Protein AF-A0A7C7JNH2-F1 (afdb_monomer_lite)

Radius of gyration: 26.99 Å; chains: 1; bounding box: 73×76×69 Å

pLDDT: mean 87.3, std 10.5, range [45.5, 98.31]

Structure (mmCIF, N/CA/C/O backbone):
data_AF-A0A7C7JNH2-F1
#
_entry.id   AF-A0A7C7JNH2-F1
#
loop_
_atom_site.group_PDB
_atom_site.id
_atom_site.type_symbol
_atom_site.label_atom_id
_atom_site.label_alt_id
_atom_site.label_comp_id
_atom_site.label_asym_id
_atom_site.label_entity_id
_atom_site.label_seq_id
_atom_site.pdbx_PDB_ins_code
_atom_site.Cartn_x
_atom_site.Cartn_y
_atom_site.Cartn_z
_atom_site.occupancy
_atom_site.B_iso_or_equiv
_atom_site.auth_seq_id
_atom_site.auth_comp_id
_atom_site.auth_asym_id
_atom_site.auth_atom_id
_atom_site.pdbx_PDB_model_num
ATOM 1 N N . MET A 1 1 ? 44.225 -52.618 -41.106 1.00 55.94 1 MET A N 1
ATOM 2 C CA . MET A 1 1 ? 44.312 -51.962 -39.777 1.00 55.94 1 MET A CA 1
ATOM 3 C C . MET A 1 1 ? 44.768 -50.503 -39.828 1.00 55.94 1 MET A C 1
ATOM 5 O O . MET A 1 1 ? 44.026 -49.671 -39.331 1.00 55.94 1 MET A O 1
ATOM 9 N N . LYS A 1 2 ? 45.899 -50.144 -40.463 1.00 58.19 2 LYS A N 1
ATOM 10 C CA . LYS A 1 2 ? 46.418 -48.751 -40.469 1.00 58.19 2 LYS A CA 1
ATOM 11 C C . LYS A 1 2 ? 45.423 -47.676 -40.964 1.00 58.19 2 LYS A C 1
ATOM 13 O O . LYS A 1 2 ? 45.376 -46.594 -40.396 1.00 58.19 2 LYS A O 1
ATOM 18 N N . LYS A 1 3 ? 44.580 -47.992 -41.960 1.00 61.75 3 LYS A N 1
ATOM 19 C CA . LYS A 1 3 ? 43.547 -47.070 -42.484 1.00 61.75 3 LYS A CA 1
ATOM 20 C C . LYS A 1 3 ? 42.362 -46.844 -41.528 1.00 61.75 3 LYS A C 1
ATOM 22 O O . LYS A 1 3 ? 41.819 -45.751 -41.500 1.00 61.75 3 LYS A O 1
ATOM 27 N N . GLY A 1 4 ? 41.993 -47.846 -40.725 1.00 72.62 4 GLY A N 1
ATOM 28 C CA . GLY A 1 4 ? 40.925 -47.713 -39.723 1.00 72.62 4 GLY A CA 1
ATOM 29 C C . GLY A 1 4 ? 41.371 -46.886 -38.518 1.00 72.62 4 GLY A C 1
ATOM 30 O O . GLY A 1 4 ? 40.627 -46.036 -38.049 1.00 72.62 4 GLY A O 1
ATOM 31 N N . ILE A 1 5 ? 42.624 -47.063 -38.085 1.00 79.06 5 ILE A N 1
ATOM 32 C CA . ILE A 1 5 ? 43.231 -46.262 -37.010 1.00 79.06 5 ILE A CA 1
ATOM 33 C C . ILE A 1 5 ? 43.292 -44.781 -37.413 1.00 79.06 5 ILE A C 1
ATOM 35 O O . ILE A 1 5 ? 42.919 -43.924 -36.622 1.00 79.06 5 ILE A O 1
ATOM 39 N N . ALA A 1 6 ? 43.684 -44.480 -38.657 1.00 81.19 6 ALA A N 1
ATOM 40 C CA . ALA A 1 6 ? 43.688 -43.109 -39.167 1.00 81.19 6 ALA A CA 1
ATOM 41 C C . ALA A 1 6 ? 42.286 -42.469 -39.144 1.00 81.19 6 ALA A C 1
ATOM 43 O O . ALA A 1 6 ? 42.150 -41.338 -38.693 1.00 81.19 6 ALA A O 1
ATOM 44 N N . LEU A 1 7 ? 41.244 -43.208 -39.543 1.00 80.00 7 LEU A N 1
ATOM 45 C CA . LEU A 1 7 ? 39.858 -42.728 -39.508 1.00 80.00 7 LEU A CA 1
ATOM 46 C C . LEU A 1 7 ? 39.378 -42.431 -38.077 1.00 80.00 7 LEU A C 1
ATOM 48 O O . LEU A 1 7 ? 38.786 -41.381 -37.843 1.00 80.00 7 LEU A O 1
ATOM 52 N N . PHE A 1 8 ? 39.665 -43.312 -37.111 1.00 83.44 8 PHE A N 1
ATOM 53 C CA . PHE A 1 8 ? 39.322 -43.078 -35.701 1.00 83.44 8 PHE A CA 1
ATOM 54 C C . PHE A 1 8 ? 40.049 -41.864 -35.118 1.00 83.44 8 PHE A C 1
ATOM 56 O O . PHE A 1 8 ? 39.444 -41.100 -34.370 1.00 83.44 8 PHE A O 1
ATOM 63 N N . ILE A 1 9 ? 41.314 -41.648 -35.494 1.00 82.56 9 ILE A N 1
ATOM 64 C CA . ILE A 1 9 ? 42.066 -40.450 -35.100 1.00 82.56 9 ILE A CA 1
ATOM 65 C C . ILE A 1 9 ? 41.403 -39.194 -35.681 1.00 82.56 9 ILE A C 1
ATOM 67 O O . ILE A 1 9 ? 41.191 -38.229 -34.952 1.00 82.56 9 ILE A O 1
ATOM 71 N N . THR A 1 10 ? 41.012 -39.203 -36.958 1.00 87.56 10 THR A N 1
ATOM 72 C CA . THR A 1 10 ? 40.323 -38.064 -37.584 1.00 87.56 10 THR A CA 1
ATOM 73 C C . THR A 1 10 ? 38.967 -37.780 -36.935 1.00 87.56 10 THR A C 1
ATOM 75 O O . THR A 1 10 ? 38.668 -36.624 -36.652 1.00 87.56 10 THR A O 1
ATOM 78 N N . ILE A 1 11 ? 38.169 -38.812 -36.640 1.00 84.69 11 ILE A N 1
ATOM 79 C CA . ILE A 1 11 ? 36.887 -38.661 -35.932 1.00 84.69 11 ILE A CA 1
ATOM 80 C C . ILE A 1 11 ? 37.116 -38.114 -34.519 1.00 84.69 11 ILE A C 1
ATOM 82 O O . ILE A 1 11 ? 36.420 -37.194 -34.108 1.00 84.69 11 ILE A O 1
ATOM 86 N N . GLY A 1 12 ? 38.121 -38.614 -33.794 1.00 85.75 12 GLY A N 1
ATOM 87 C CA . GLY A 1 12 ? 38.476 -38.108 -32.467 1.00 85.75 12 GLY A CA 1
ATOM 88 C C . GLY A 1 12 ? 38.869 -36.628 -32.483 1.00 85.75 12 GLY A C 1
ATOM 89 O O . GLY A 1 12 ? 38.406 -35.861 -31.642 1.00 85.75 12 GLY A O 1
ATOM 90 N N . ILE A 1 13 ? 39.659 -36.207 -33.476 1.00 89.06 13 ILE A N 1
ATOM 91 C CA . ILE A 1 13 ? 40.042 -34.800 -33.663 1.00 89.06 13 ILE 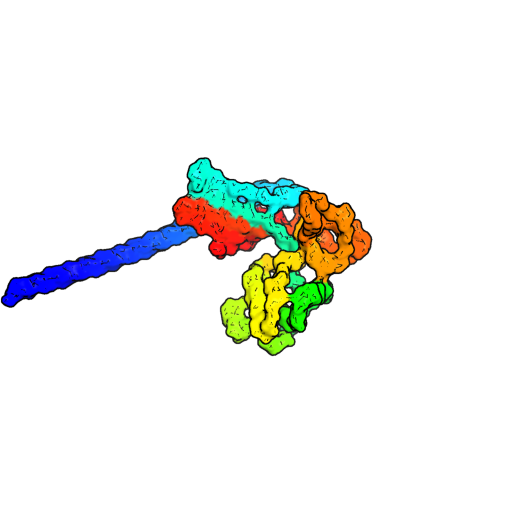A CA 1
ATOM 92 C C . ILE A 1 13 ? 38.820 -33.942 -34.017 1.00 89.06 13 ILE A C 1
ATOM 94 O O . ILE A 1 13 ? 38.645 -32.874 -33.437 1.00 89.06 13 ILE A O 1
ATOM 98 N N . LEU A 1 14 ? 37.945 -34.404 -34.914 1.00 83.94 14 LEU A N 1
ATOM 99 C CA . LEU A 1 14 ? 36.715 -33.685 -35.269 1.00 83.94 14 LEU A CA 1
ATOM 100 C C . LEU A 1 14 ? 35.769 -33.533 -34.072 1.00 83.94 14 LEU A C 1
ATOM 102 O O . LEU A 1 14 ? 35.204 -32.457 -33.874 1.00 83.94 14 LEU A O 1
ATOM 106 N N . SER A 1 15 ? 35.636 -34.567 -33.240 1.00 80.69 15 SER A N 1
ATOM 107 C CA . SER A 1 15 ? 34.857 -34.509 -32.000 1.00 80.69 15 SER A CA 1
ATOM 108 C C . SER A 1 15 ? 35.454 -33.519 -31.000 1.00 80.69 15 SER A C 1
ATOM 110 O O . SER A 1 15 ? 34.715 -32.745 -30.397 1.00 80.69 15 SER A O 1
ATOM 112 N N . LEU A 1 16 ? 36.784 -33.485 -30.859 1.00 82.50 16 LEU A N 1
ATOM 113 C CA . LEU A 1 16 ? 37.475 -32.518 -30.002 1.00 82.50 16 LEU A CA 1
ATOM 114 C C . LEU A 1 16 ? 37.240 -31.077 -30.483 1.00 82.50 16 LEU A C 1
ATOM 116 O O . LEU A 1 16 ? 36.886 -30.213 -29.685 1.00 82.50 16 LEU A O 1
ATOM 120 N N . ILE A 1 17 ? 37.385 -30.829 -31.789 1.00 85.88 17 ILE A N 1
ATOM 121 C CA . ILE A 1 17 ? 37.127 -29.516 -32.397 1.00 85.88 17 ILE A CA 1
ATOM 122 C C . ILE A 1 17 ? 35.668 -29.108 -32.171 1.00 85.88 17 ILE A C 1
ATOM 124 O O . ILE A 1 17 ? 35.406 -27.983 -31.756 1.00 85.88 17 ILE A O 1
ATOM 128 N N . SER A 1 18 ? 34.722 -30.026 -32.375 1.00 80.75 18 SER A N 1
ATOM 129 C CA . SER A 1 18 ? 33.292 -29.763 -32.170 1.00 80.75 18 SER A CA 1
ATOM 130 C C . SER A 1 18 ? 32.978 -29.403 -30.715 1.00 80.75 18 SER A C 1
ATOM 132 O O . SER A 1 18 ? 32.220 -28.470 -30.461 1.00 80.75 18 SER A O 1
ATOM 134 N N . LEU A 1 19 ? 33.606 -30.089 -29.755 1.00 81.06 19 LEU A N 1
ATOM 135 C CA . LEU A 1 19 ? 33.439 -29.821 -28.325 1.00 81.06 19 LEU A CA 1
ATOM 136 C C . LEU A 1 19 ? 34.004 -28.450 -27.929 1.00 81.06 19 LEU A C 1
ATOM 138 O O . LEU A 1 19 ? 33.382 -27.726 -27.151 1.00 81.06 19 LEU A O 1
ATOM 142 N N . ILE A 1 20 ? 35.144 -28.060 -28.505 1.00 83.50 20 ILE A N 1
ATOM 143 C CA . ILE A 1 20 ? 35.717 -26.721 -28.320 1.00 83.50 20 ILE A CA 1
ATOM 144 C C . ILE A 1 20 ? 34.763 -25.661 -28.878 1.00 83.50 20 ILE A C 1
ATOM 146 O O . ILE A 1 20 ? 34.439 -24.711 -28.171 1.00 83.50 20 ILE A O 1
ATOM 150 N N . VAL A 1 21 ? 34.254 -25.850 -30.098 1.00 84.06 21 VAL A N 1
ATOM 151 C CA . VAL A 1 21 ? 33.322 -24.914 -30.744 1.00 84.06 21 VAL A CA 1
ATOM 152 C C . VAL A 1 21 ? 32.020 -24.773 -29.947 1.00 84.06 21 VAL A C 1
ATOM 154 O O . VAL A 1 21 ? 31.573 -23.651 -29.715 1.00 84.06 21 VAL A O 1
ATOM 157 N N . MET A 1 22 ? 31.437 -25.874 -29.458 1.00 79.94 22 MET A N 1
ATOM 158 C CA . MET A 1 22 ? 30.247 -25.828 -28.593 1.00 79.94 22 MET A CA 1
ATOM 159 C C . MET A 1 22 ? 30.505 -25.048 -27.300 1.00 79.94 22 MET A C 1
ATOM 161 O O . MET A 1 22 ? 29.695 -24.199 -26.922 1.00 79.94 22 MET A O 1
ATOM 165 N N . ASN A 1 23 ? 31.640 -25.286 -26.638 1.00 76.94 23 ASN A N 1
ATOM 166 C CA . ASN A 1 23 ? 32.005 -24.542 -25.433 1.00 76.94 23 ASN A CA 1
ATOM 167 C C . ASN A 1 23 ? 32.233 -23.052 -25.727 1.00 76.94 23 ASN A C 1
ATOM 169 O O . ASN A 1 23 ? 31.792 -22.206 -24.949 1.00 76.94 23 ASN A O 1
ATOM 173 N N . SER A 1 24 ? 32.854 -22.714 -26.859 1.00 78.25 24 SER A N 1
ATOM 174 C CA . SER A 1 24 ? 33.019 -21.327 -27.300 1.00 78.25 24 SER A CA 1
ATOM 175 C C . SER A 1 24 ? 31.674 -20.640 -27.539 1.00 78.25 24 SER A C 1
ATOM 177 O O . SER A 1 24 ? 31.471 -19.536 -27.038 1.00 78.25 24 SER A O 1
ATOM 179 N N . PHE A 1 25 ? 30.725 -21.293 -28.218 1.00 76.56 25 PHE A N 1
ATOM 180 C CA . PHE A 1 25 ? 29.378 -20.744 -28.401 1.00 76.56 25 PHE A CA 1
ATOM 181 C C . PHE A 1 25 ? 28.639 -20.559 -27.076 1.00 76.56 25 PHE A C 1
ATOM 183 O O . PHE A 1 25 ? 28.009 -19.524 -26.880 1.00 76.56 25 PHE A O 1
ATOM 190 N N . SER A 1 26 ? 28.762 -21.498 -26.132 1.00 77.25 26 SER A N 1
ATOM 191 C CA . SER A 1 26 ? 28.158 -21.333 -24.807 1.00 77.25 26 SER A CA 1
ATOM 192 C C . SER A 1 26 ? 28.745 -20.146 -24.037 1.00 77.25 26 SER A C 1
ATOM 194 O O . SER A 1 26 ? 28.002 -19.471 -23.325 1.00 77.25 26 SER A O 1
ATOM 196 N N . LEU A 1 27 ? 30.051 -19.887 -24.148 1.00 71.56 27 LEU A N 1
ATOM 197 C CA . LEU A 1 27 ? 30.684 -18.723 -23.521 1.00 71.56 27 LEU A CA 1
ATOM 198 C C . LEU A 1 27 ? 30.223 -17.415 -24.167 1.00 71.56 27 LEU A C 1
ATOM 200 O O . LEU A 1 27 ? 29.919 -16.463 -23.453 1.00 71.56 27 LEU A O 1
ATOM 204 N N . ILE A 1 28 ? 30.123 -17.390 -25.496 1.00 74.31 28 ILE A N 1
ATOM 205 C CA . ILE A 1 28 ? 29.613 -16.244 -26.254 1.00 74.31 28 ILE A CA 1
ATOM 206 C C . ILE A 1 28 ? 28.160 -15.946 -25.863 1.00 74.31 28 ILE A C 1
ATOM 208 O O . ILE A 1 28 ? 27.833 -14.807 -25.554 1.00 74.31 28 ILE A O 1
ATOM 212 N N . ASP A 1 29 ? 27.308 -16.967 -25.784 1.00 74.62 29 ASP A N 1
ATOM 213 C CA . ASP A 1 29 ? 25.905 -16.833 -25.386 1.00 74.62 29 ASP A CA 1
ATOM 214 C C . ASP A 1 29 ? 25.744 -16.350 -23.930 1.00 74.62 29 ASP A C 1
ATOM 216 O O . ASP A 1 29 ? 24.908 -15.499 -23.626 1.00 74.62 29 ASP A O 1
ATOM 220 N N . ARG A 1 30 ? 26.594 -16.821 -23.007 1.00 75.25 30 ARG A N 1
ATOM 221 C CA . ARG A 1 30 ? 26.658 -16.260 -21.643 1.00 75.25 30 ARG A CA 1
ATOM 222 C C . ARG A 1 30 ? 27.115 -14.800 -21.650 1.00 75.25 30 ARG A C 1
ATOM 224 O O . ARG A 1 30 ? 26.564 -13.999 -20.900 1.00 75.25 30 ARG A O 1
ATOM 231 N N . GLY A 1 31 ? 28.089 -14.458 -22.494 1.00 60.28 31 GLY A N 1
ATOM 232 C CA . GLY A 1 31 ? 28.560 -13.089 -22.693 1.00 60.28 31 GLY A CA 1
ATOM 233 C C . GLY A 1 31 ? 27.449 -12.168 -23.197 1.00 60.28 31 GLY A C 1
ATOM 234 O O . GLY A 1 31 ? 27.213 -11.125 -22.595 1.00 60.28 31 GLY A O 1
ATOM 235 N N . PHE A 1 32 ? 26.701 -12.588 -24.220 1.00 69.62 32 PHE A N 1
ATOM 236 C CA . PHE A 1 32 ? 25.554 -11.840 -24.738 1.00 69.62 32 PHE A CA 1
ATOM 237 C C . PHE A 1 32 ? 24.449 -11.667 -23.698 1.00 69.62 32 PHE A C 1
ATOM 239 O O . PHE A 1 32 ? 23.953 -10.558 -23.540 1.00 69.62 32 PHE A O 1
ATOM 246 N N . ARG A 1 33 ? 24.118 -12.712 -22.928 1.00 72.56 33 ARG A N 1
ATOM 247 C CA . ARG A 1 33 ? 23.149 -12.608 -21.821 1.00 72.56 33 ARG A CA 1
ATOM 248 C C . ARG A 1 33 ? 23.602 -11.659 -20.712 1.00 72.56 33 ARG A C 1
ATOM 250 O O . ARG A 1 33 ? 22.779 -11.002 -20.082 1.00 72.56 33 ARG A O 1
ATOM 257 N N . HIS A 1 34 ? 24.904 -11.585 -20.444 1.00 67.88 34 HIS A N 1
ATOM 258 C CA . HIS A 1 34 ? 25.435 -10.637 -19.470 1.00 67.88 34 HIS A CA 1
ATOM 259 C C . HIS A 1 34 ? 25.373 -9.200 -19.996 1.00 67.88 34 HIS A C 1
ATOM 261 O O . HIS A 1 34 ? 24.925 -8.311 -19.277 1.00 67.88 34 HIS A O 1
ATOM 267 N N . ILE A 1 35 ? 25.758 -8.986 -21.258 1.00 67.81 35 ILE A N 1
ATOM 268 C CA . ILE A 1 35 ? 25.683 -7.678 -21.917 1.00 67.81 35 ILE A CA 1
ATOM 269 C C . ILE A 1 35 ? 24.232 -7.198 -21.983 1.00 67.81 35 ILE A C 1
ATOM 271 O O . ILE A 1 35 ? 23.969 -6.070 -21.583 1.00 67.81 35 ILE A O 1
ATOM 275 N N . SER A 1 36 ? 23.285 -8.055 -22.377 1.00 67.69 36 SER A N 1
ATOM 276 C CA . SER A 1 36 ? 21.867 -7.688 -22.425 1.00 67.69 36 SER A CA 1
ATOM 277 C C . SER A 1 36 ? 21.314 -7.346 -21.041 1.00 67.69 36 SER A C 1
ATOM 279 O O . SER A 1 36 ? 20.579 -6.374 -20.899 1.00 67.69 36 SER A O 1
ATOM 281 N N . LYS A 1 37 ? 21.718 -8.072 -19.987 1.00 73.75 37 LYS A N 1
ATOM 282 C CA . LYS A 1 37 ? 21.347 -7.739 -18.602 1.00 73.75 37 LYS A CA 1
ATOM 283 C C . LYS A 1 37 ? 21.902 -6.378 -18.168 1.00 73.75 37 LYS A C 1
ATOM 285 O O . LYS A 1 37 ? 21.195 -5.622 -17.507 1.00 73.75 37 LYS A O 1
ATOM 290 N N . VAL A 1 38 ? 23.153 -6.068 -18.511 1.00 72.75 38 VAL A N 1
ATOM 291 C CA . VAL A 1 38 ? 23.778 -4.771 -18.199 1.00 72.75 38 VAL A CA 1
ATOM 292 C C . VAL A 1 38 ? 23.104 -3.639 -18.974 1.00 72.75 38 VAL A C 1
ATOM 294 O O . VAL A 1 38 ? 22.810 -2.597 -18.393 1.00 72.75 38 VAL A O 1
ATOM 297 N N . GLU A 1 39 ? 22.816 -3.848 -20.257 1.00 73.69 39 GLU A N 1
ATOM 298 C CA . GLU A 1 39 ? 22.105 -2.885 -21.097 1.00 73.69 39 GLU A CA 1
ATOM 299 C C . GLU A 1 39 ? 20.704 -2.601 -20.550 1.00 73.69 39 GLU A C 1
ATOM 301 O O . GLU A 1 39 ? 20.350 -1.439 -20.369 1.00 73.69 39 GLU A O 1
ATOM 306 N N . ARG A 1 40 ? 19.965 -3.647 -20.171 1.00 75.12 40 ARG A N 1
ATOM 307 C CA . ARG A 1 40 ? 18.656 -3.545 -19.520 1.00 75.12 40 ARG A CA 1
ATOM 308 C C . ARG A 1 40 ? 18.712 -2.696 -18.252 1.00 75.12 40 ARG A C 1
ATOM 310 O O . ARG A 1 40 ? 17.969 -1.731 -18.141 1.00 75.12 40 ARG A O 1
ATOM 317 N N . ILE A 1 41 ? 19.649 -2.985 -17.341 1.00 78.25 41 ILE A N 1
ATOM 318 C CA . ILE A 1 41 ? 19.840 -2.204 -16.104 1.00 78.25 41 ILE A CA 1
ATOM 319 C C . ILE A 1 41 ? 20.154 -0.735 -16.417 1.00 78.25 41 ILE A C 1
ATOM 321 O O . ILE A 1 41 ? 19.635 0.163 -15.753 1.00 78.25 41 ILE A O 1
ATOM 325 N N . ASN A 1 42 ? 21.003 -0.472 -17.412 1.00 80.19 42 ASN A N 1
ATOM 326 C CA . ASN A 1 42 ? 21.336 0.893 -17.806 1.00 80.19 42 ASN A CA 1
ATOM 327 C C . ASN A 1 42 ? 20.122 1.628 -18.387 1.00 80.19 42 ASN A C 1
ATOM 329 O O . ASN A 1 42 ? 19.884 2.771 -18.006 1.00 80.19 42 ASN A O 1
ATOM 333 N N . GLN A 1 43 ? 19.335 0.979 -19.248 1.00 80.19 43 GLN A N 1
ATOM 334 C CA . GLN A 1 43 ? 18.110 1.556 -19.808 1.00 80.19 43 GLN A CA 1
ATOM 335 C C . GLN A 1 43 ? 17.087 1.863 -18.709 1.00 80.19 43 GLN A C 1
ATOM 337 O O . GLN A 1 43 ? 16.591 2.985 -18.650 1.00 80.19 43 GLN A O 1
ATOM 342 N N . THR A 1 44 ? 16.841 0.933 -17.781 1.00 84.12 44 THR A N 1
ATOM 343 C CA . THR A 1 44 ? 15.928 1.163 -16.650 1.00 84.12 44 THR A CA 1
ATOM 344 C C . THR A 1 44 ? 16.380 2.347 -15.796 1.00 84.12 44 THR A C 1
ATOM 346 O O . THR A 1 44 ? 15.563 3.176 -15.411 1.00 84.12 44 THR A O 1
ATOM 349 N N . ARG A 1 45 ? 17.689 2.493 -15.539 1.00 85.81 45 ARG A N 1
ATOM 350 C CA . ARG A 1 45 ? 18.229 3.648 -14.798 1.00 85.81 45 ARG A CA 1
ATOM 351 C C . ARG A 1 45 ? 17.992 4.978 -15.506 1.00 85.81 45 ARG A C 1
ATOM 353 O O . ARG A 1 45 ? 17.696 5.961 -14.832 1.00 85.81 45 ARG A O 1
ATOM 360 N N . VAL A 1 46 ? 18.136 5.015 -16.831 1.00 87.25 46 VAL A N 1
ATOM 361 C CA . VAL A 1 46 ? 17.841 6.218 -17.623 1.00 87.25 46 VAL A CA 1
ATOM 362 C C . VAL A 1 46 ? 16.357 6.560 -17.510 1.00 87.25 46 VAL A C 1
ATOM 364 O O . VAL A 1 46 ? 16.035 7.680 -17.127 1.00 87.25 46 VAL A O 1
ATOM 367 N N . VAL A 1 47 ? 15.468 5.580 -17.713 1.00 86.50 47 VAL A N 1
ATOM 368 C CA . VAL A 1 47 ? 14.012 5.774 -17.589 1.00 86.50 47 VAL A CA 1
ATOM 369 C C . VAL A 1 47 ? 13.633 6.281 -16.196 1.00 86.50 47 VAL A C 1
ATOM 371 O O . VAL A 1 47 ? 12.900 7.258 -16.087 1.00 86.50 47 VAL A O 1
ATOM 374 N N . ILE A 1 48 ? 14.171 5.683 -15.128 1.00 88.00 48 ILE A N 1
ATOM 375 C CA . ILE A 1 48 ? 13.952 6.141 -13.746 1.00 88.00 48 ILE A CA 1
ATOM 376 C C . ILE A 1 48 ? 14.378 7.604 -13.578 1.00 88.00 48 ILE A C 1
ATOM 378 O O . ILE A 1 48 ? 13.630 8.402 -13.013 1.00 88.00 48 ILE A O 1
ATOM 382 N N . SER A 1 49 ? 15.569 7.966 -14.065 1.00 89.06 49 SER A N 1
ATOM 383 C CA . SER A 1 49 ? 16.076 9.333 -13.930 1.00 89.06 49 SER A CA 1
ATOM 384 C C . SER A 1 49 ? 15.219 10.341 -14.698 1.00 89.06 49 SER A C 1
ATOM 386 O O . SER A 1 49 ? 15.005 11.450 -14.206 1.00 89.06 49 SER A O 1
ATOM 388 N N . ASP A 1 50 ? 14.735 9.977 -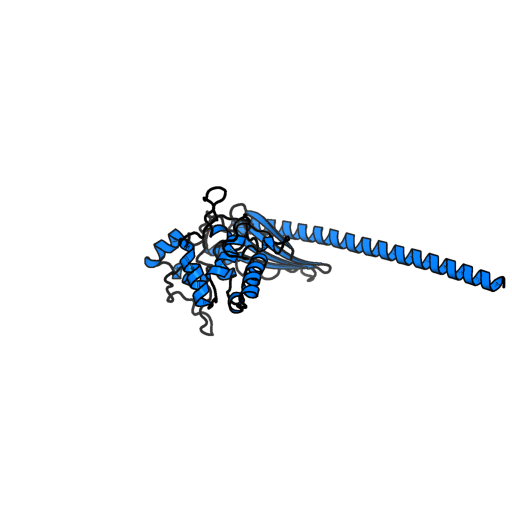15.883 1.00 88.31 50 ASP A N 1
ATOM 389 C CA . ASP A 1 50 ? 13.875 10.833 -16.699 1.00 88.31 50 ASP A CA 1
ATOM 390 C C . ASP A 1 50 ? 12.490 10.992 -16.069 1.00 88.31 50 ASP A C 1
ATOM 392 O O . ASP A 1 50 ? 11.993 12.114 -15.965 1.00 88.31 50 ASP A O 1
ATOM 396 N N . VAL A 1 51 ? 11.912 9.906 -15.548 1.00 88.31 51 VAL A N 1
ATOM 397 C CA . VAL A 1 51 ? 10.663 9.939 -14.778 1.00 88.31 51 VAL A CA 1
ATOM 398 C C . VAL A 1 51 ? 10.800 10.847 -13.557 1.00 88.31 51 VAL A C 1
ATOM 400 O O . VAL A 1 51 ? 9.964 11.727 -13.363 1.00 88.31 51 VAL A O 1
ATOM 403 N N . GLU A 1 52 ? 11.871 10.723 -12.767 1.00 89.75 52 GLU A N 1
ATOM 404 C CA . GLU A 1 52 ? 12.105 11.608 -11.618 1.00 89.75 52 GLU A CA 1
ATOM 405 C C . GLU A 1 52 ? 12.186 13.082 -12.042 1.00 89.75 52 GLU A C 1
ATOM 407 O O . GLU A 1 52 ? 11.611 13.962 -11.394 1.00 89.75 52 GLU A O 1
ATOM 412 N N . ASN A 1 53 ? 12.875 13.366 -13.151 1.00 87.31 53 ASN A N 1
ATOM 413 C CA . ASN A 1 53 ? 12.988 14.717 -13.690 1.00 87.31 53 ASN A CA 1
ATOM 414 C C . ASN A 1 53 ? 11.625 15.274 -14.129 1.00 87.31 53 ASN A C 1
ATOM 416 O O . ASN A 1 53 ? 11.325 16.429 -13.813 1.00 87.31 53 ASN A O 1
ATOM 420 N N . ILE A 1 54 ? 10.806 14.472 -14.815 1.00 86.19 54 ILE A N 1
ATOM 421 C CA . ILE A 1 54 ? 9.453 14.836 -15.254 1.00 86.19 54 ILE A CA 1
ATOM 422 C C . ILE A 1 54 ? 8.561 15.112 -14.042 1.00 86.19 54 ILE A C 1
ATOM 424 O O . ILE A 1 54 ? 7.992 16.202 -13.942 1.00 86.19 54 ILE A O 1
ATOM 428 N N . LEU A 1 55 ? 8.515 14.190 -13.074 1.00 87.75 55 LEU A N 1
ATOM 429 C CA . LEU A 1 55 ? 7.752 14.353 -11.834 1.00 87.75 55 LEU A CA 1
ATOM 430 C C . LEU A 1 55 ? 8.180 15.624 -11.093 1.00 87.75 55 LEU A C 1
ATOM 432 O O . LEU A 1 55 ? 7.345 16.423 -10.672 1.00 87.75 55 LEU A O 1
ATOM 436 N N . ARG A 1 56 ? 9.485 15.896 -11.004 1.00 88.31 56 ARG A N 1
ATOM 437 C CA . ARG A 1 56 ? 10.006 17.124 -10.385 1.00 88.31 56 ARG A CA 1
ATOM 438 C C . ARG A 1 56 ? 9.599 18.397 -11.124 1.00 88.31 56 ARG A C 1
ATOM 440 O O . ARG A 1 56 ? 9.489 19.439 -10.484 1.00 88.31 56 ARG A O 1
ATOM 447 N N . ILE A 1 57 ? 9.435 18.367 -12.444 1.00 84.88 57 ILE A N 1
ATOM 448 C CA . ILE A 1 57 ? 8.991 19.537 -13.215 1.00 84.88 57 ILE A CA 1
ATOM 449 C C . ILE A 1 57 ? 7.497 19.765 -12.996 1.00 84.88 57 ILE A C 1
ATOM 451 O O . ILE A 1 57 ? 7.113 20.865 -12.602 1.00 84.88 57 ILE A O 1
ATOM 455 N N . ILE A 1 58 ? 6.678 18.733 -13.197 1.00 83.19 58 ILE A N 1
ATOM 456 C CA . ILE A 1 58 ? 5.215 18.847 -13.152 1.00 83.19 58 ILE A CA 1
ATOM 457 C C . ILE A 1 58 ? 4.747 19.196 -11.736 1.00 83.19 58 ILE A C 1
ATOM 459 O O . ILE A 1 58 ? 3.974 20.132 -11.535 1.00 83.19 58 ILE A O 1
ATOM 463 N N . THR A 1 59 ? 5.299 18.527 -10.723 1.00 87.75 59 THR A N 1
ATOM 464 C CA . THR A 1 59 ? 4.835 18.694 -9.340 1.00 87.75 59 THR A CA 1
ATOM 465 C C . THR A 1 59 ? 5.209 20.043 -8.712 1.00 87.75 59 THR A C 1
ATOM 467 O O . THR A 1 59 ? 4.749 20.342 -7.612 1.00 87.75 59 THR A O 1
ATOM 470 N N . LYS A 1 60 ? 6.011 20.900 -9.369 1.00 86.19 60 LYS A N 1
ATOM 471 C CA . LYS A 1 60 ? 6.272 22.283 -8.903 1.00 86.19 60 LYS A CA 1
ATOM 472 C C . LYS A 1 60 ? 5.020 23.152 -8.872 1.00 86.19 60 LYS A C 1
ATOM 474 O O . LYS A 1 60 ? 4.999 24.156 -8.161 1.00 86.19 60 LYS A O 1
ATOM 479 N N . HIS A 1 61 ? 4.028 22.800 -9.679 1.00 84.25 61 HIS A N 1
ATOM 480 C CA . HIS A 1 61 ? 2.810 23.582 -9.846 1.00 84.25 61 HIS A CA 1
ATOM 481 C C . HIS A 1 61 ? 1.659 23.091 -8.967 1.00 84.25 61 HIS A C 1
ATOM 483 O O . HIS A 1 61 ? 0.672 23.805 -8.846 1.00 84.25 61 HIS A O 1
ATOM 489 N N . ILE A 1 62 ? 1.815 21.932 -8.323 1.00 88.50 62 ILE A N 1
ATOM 490 C CA . ILE A 1 62 ? 0.821 21.364 -7.413 1.00 88.50 62 ILE A CA 1
ATOM 491 C C . ILE A 1 62 ? 0.877 22.141 -6.098 1.00 88.50 62 ILE A C 1
ATOM 493 O O . ILE A 1 62 ? 1.897 22.114 -5.402 1.00 88.50 62 ILE A O 1
ATOM 497 N N . LYS A 1 63 ? -0.195 22.873 -5.793 1.00 87.25 63 LYS A N 1
ATOM 498 C CA . LYS A 1 63 ? -0.301 23.733 -4.601 1.00 87.25 63 LYS A CA 1
ATOM 499 C C . LYS A 1 63 ? -1.553 23.472 -3.776 1.00 87.25 63 LYS A C 1
ATOM 501 O O . LYS A 1 63 ? -1.599 23.881 -2.621 1.00 87.25 63 LYS A O 1
ATOM 506 N N . ASP A 1 64 ? -2.534 22.822 -4.372 1.00 89.50 64 ASP A N 1
ATOM 507 C CA . ASP A 1 64 ? -3.876 22.636 -3.845 1.00 89.50 64 ASP A CA 1
ATOM 508 C C . ASP A 1 64 ? -4.394 21.256 -4.262 1.00 89.50 64 ASP A C 1
ATOM 510 O O . ASP A 1 64 ? -3.768 20.556 -5.066 1.00 89.50 64 ASP A O 1
ATOM 514 N N . SER A 1 65 ? -5.517 20.849 -3.675 1.00 89.44 65 SER A N 1
ATOM 515 C CA . SER A 1 65 ? -6.096 19.536 -3.937 1.00 89.44 65 SER A CA 1
ATOM 516 C C . SER A 1 65 ? -6.556 19.365 -5.385 1.00 89.44 65 SER A C 1
ATOM 518 O O . SER A 1 65 ? -6.382 18.282 -5.929 1.00 89.44 65 SER A O 1
ATOM 520 N N . ASP A 1 66 ? -7.082 20.403 -6.036 1.00 88.12 66 ASP A N 1
ATOM 521 C CA . ASP A 1 66 ? -7.616 20.292 -7.401 1.00 88.12 66 ASP A CA 1
ATOM 522 C C . ASP A 1 66 ? -6.498 20.002 -8.408 1.00 88.12 66 ASP A C 1
ATOM 524 O O . ASP A 1 66 ? -6.600 19.113 -9.258 1.00 88.12 66 ASP A O 1
ATOM 528 N N . THR A 1 67 ? -5.381 20.722 -8.280 1.00 89.25 67 THR A N 1
ATOM 529 C CA . THR A 1 67 ? -4.182 20.495 -9.096 1.00 89.25 67 THR A CA 1
ATOM 530 C C . THR A 1 67 ? -3.549 19.135 -8.825 1.00 89.25 67 THR A C 1
ATOM 532 O O . THR A 1 67 ? -2.992 18.536 -9.748 1.00 89.25 67 THR A O 1
ATOM 535 N N . LEU A 1 68 ? -3.646 18.624 -7.594 1.00 90.88 68 LEU A N 1
ATOM 536 C CA . LEU A 1 68 ? -3.212 17.273 -7.258 1.00 90.88 68 LEU A CA 1
ATOM 537 C C . LEU A 1 68 ? -4.120 16.207 -7.885 1.00 90.88 68 LEU A C 1
ATOM 539 O O . LEU A 1 68 ? -3.604 15.276 -8.496 1.00 90.88 68 LEU A O 1
ATOM 543 N N . SER A 1 69 ? -5.441 16.357 -7.802 1.00 88.94 69 SER A N 1
ATOM 544 C CA . SER A 1 69 ? -6.404 15.437 -8.420 1.00 88.94 69 SER A CA 1
ATOM 545 C C . SER A 1 69 ? -6.240 15.372 -9.932 1.00 88.94 69 SER A C 1
ATOM 547 O O . SER A 1 69 ? -6.153 14.283 -10.495 1.00 88.94 69 SER A O 1
ATOM 549 N N . ALA A 1 70 ? -6.080 16.522 -10.592 1.00 85.94 70 ALA A N 1
ATOM 550 C CA . ALA A 1 70 ? -5.765 16.562 -12.018 1.00 85.94 70 ALA A CA 1
ATOM 551 C C . ALA A 1 70 ? -4.431 15.863 -12.334 1.00 85.94 70 ALA A C 1
ATOM 553 O O . ALA A 1 70 ? -4.302 15.205 -13.364 1.00 85.94 70 ALA A O 1
ATOM 554 N N . PHE A 1 71 ? -3.442 15.986 -11.443 1.00 87.94 71 PHE A N 1
ATOM 555 C CA . PHE A 1 71 ? -2.147 15.332 -11.595 1.00 87.94 71 PHE A CA 1
ATOM 556 C C . PHE A 1 71 ? -2.193 13.815 -11.354 1.00 87.94 71 PHE A C 1
ATOM 558 O O . PHE A 1 71 ? -1.396 13.098 -11.950 1.00 87.94 71 PHE A O 1
ATOM 565 N N . LEU A 1 72 ? -3.075 13.309 -10.498 1.00 89.31 72 LEU A N 1
ATOM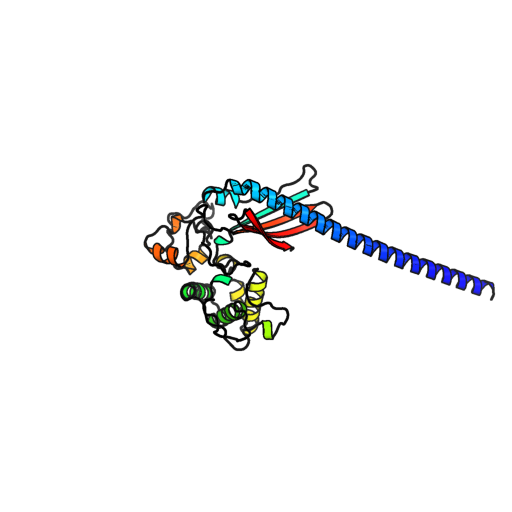 566 C CA . LEU A 1 72 ? -3.229 11.869 -10.255 1.00 89.31 72 LEU A CA 1
ATOM 567 C C . LEU A 1 72 ? -4.177 11.189 -11.254 1.00 89.31 72 LEU A C 1
ATOM 569 O O . LEU A 1 72 ? -4.316 9.971 -11.234 1.00 89.31 72 LEU A O 1
ATOM 573 N N . GLY A 1 73 ? -4.806 11.959 -12.144 1.00 82.25 73 GLY A N 1
ATOM 574 C CA . GLY A 1 73 ? -5.657 11.429 -13.203 1.00 82.25 73 GLY A CA 1
ATOM 575 C C . GLY A 1 73 ? -4.922 10.504 -14.182 1.00 82.25 73 GLY A C 1
ATOM 576 O O . GLY A 1 73 ? -3.693 10.458 -14.253 1.00 82.25 73 GLY A O 1
ATOM 577 N N . ALA A 1 74 ? -5.696 9.768 -14.980 1.00 77.00 74 ALA A N 1
ATOM 578 C CA . ALA A 1 74 ? -5.155 8.838 -15.964 1.00 77.00 74 ALA A CA 1
ATOM 579 C C . ALA A 1 74 ? -4.385 9.571 -17.078 1.00 77.00 74 ALA A C 1
ATOM 581 O O . ALA A 1 74 ? -4.934 10.427 -17.777 1.00 77.00 74 ALA A O 1
ATOM 582 N N . TYR A 1 75 ? -3.125 9.184 -17.288 1.00 78.31 75 TYR A N 1
ATOM 583 C CA . TYR A 1 75 ? -2.312 9.675 -18.399 1.00 78.31 75 TYR A CA 1
ATOM 584 C C . TYR A 1 75 ? -2.359 8.705 -19.579 1.00 78.31 75 TYR A C 1
ATOM 586 O O . TYR A 1 75 ? -2.211 7.494 -19.387 1.00 78.31 75 TYR A O 1
ATOM 594 N N . PRO A 1 76 ? -2.498 9.202 -20.821 1.00 82.69 76 PRO A N 1
ATOM 595 C CA . PRO A 1 76 ? -2.318 8.351 -21.984 1.00 82.69 76 PRO A CA 1
ATOM 596 C C . PRO A 1 76 ? -0.863 7.850 -22.045 1.00 82.69 76 PRO A C 1
ATOM 598 O O . PRO A 1 76 ? 0.057 8.602 -21.703 1.00 82.69 76 PRO A O 1
ATOM 601 N N . PRO A 1 77 ? -0.626 6.611 -22.512 1.00 85.62 77 PRO A N 1
ATOM 602 C CA . PRO A 1 77 ? 0.724 6.129 -22.754 1.00 85.62 77 PRO A CA 1
ATOM 603 C C . PRO A 1 77 ? 1.484 7.050 -23.715 1.00 85.62 77 PRO A C 1
ATOM 605 O O . PRO A 1 77 ? 0.955 7.479 -24.742 1.00 85.62 77 PRO A O 1
ATOM 608 N N . ILE A 1 78 ? 2.740 7.331 -23.391 1.00 84.75 78 ILE A N 1
ATOM 609 C CA . ILE A 1 78 ? 3.653 8.110 -24.223 1.00 84.75 78 ILE A CA 1
ATOM 610 C C . ILE A 1 78 ? 4.352 7.136 -25.166 1.00 84.75 78 ILE A C 1
ATOM 612 O O . ILE A 1 78 ? 5.045 6.229 -24.708 1.00 84.75 78 ILE A O 1
ATOM 616 N N . ALA A 1 79 ? 4.184 7.330 -26.472 1.00 86.31 79 ALA A N 1
ATOM 617 C CA . ALA A 1 79 ? 4.853 6.540 -27.499 1.00 86.31 79 ALA A CA 1
ATOM 618 C C . ALA A 1 79 ? 5.744 7.420 -28.385 1.00 86.31 79 ALA A C 1
ATOM 620 O O . ALA A 1 79 ? 5.462 8.606 -28.570 1.00 86.31 79 ALA A O 1
ATOM 621 N N . ASP A 1 80 ? 6.815 6.848 -28.935 1.00 85.69 80 ASP A N 1
ATOM 622 C CA . ASP A 1 80 ? 7.548 7.479 -30.034 1.00 85.69 80 ASP A CA 1
ATOM 623 C C . ASP A 1 80 ? 6.756 7.390 -31.351 1.00 85.69 80 ASP A C 1
ATOM 625 O O . ASP A 1 80 ? 5.845 6.576 -31.505 1.00 85.69 80 ASP A O 1
ATOM 629 N N . GLU A 1 81 ? 7.119 8.226 -32.327 1.00 83.50 81 GLU A N 1
ATOM 630 C CA . GLU A 1 81 ? 6.443 8.279 -33.635 1.00 83.50 81 GLU A CA 1
ATOM 631 C C . GLU A 1 81 ? 6.464 6.928 -34.371 1.00 83.50 81 GLU A C 1
ATOM 633 O O . GLU A 1 81 ? 5.535 6.608 -35.113 1.00 83.50 81 GLU A O 1
ATOM 638 N N . ASP A 1 82 ? 7.501 6.121 -34.128 1.00 84.75 82 ASP A N 1
ATOM 639 C CA . ASP A 1 82 ? 7.697 4.813 -34.755 1.00 84.75 82 ASP A CA 1
ATOM 640 C C . ASP A 1 82 ? 7.137 3.636 -33.923 1.00 84.75 82 ASP A C 1
ATOM 642 O O . ASP A 1 82 ? 7.233 2.486 -34.358 1.00 84.75 82 ASP A O 1
ATOM 646 N N . GLY A 1 83 ? 6.592 3.881 -32.724 1.00 78.94 83 GLY A N 1
ATOM 647 C CA . GLY A 1 83 ? 6.057 2.860 -31.810 1.00 78.94 83 GLY A CA 1
ATOM 648 C C . GLY A 1 83 ? 7.091 1.896 -31.202 1.00 78.94 83 GLY A C 1
ATOM 649 O O . GLY A 1 83 ? 6.725 0.833 -30.701 1.00 78.94 83 GLY A O 1
ATOM 650 N N . ARG A 1 84 ? 8.384 2.227 -31.262 1.00 83.75 84 ARG A N 1
ATOM 651 C CA . ARG A 1 84 ? 9.501 1.449 -30.703 1.00 83.75 84 ARG A CA 1
ATOM 652 C C . ARG A 1 84 ? 9.746 1.718 -29.224 1.00 83.75 84 ARG A C 1
ATOM 654 O O . ARG A 1 84 ? 10.549 0.999 -28.631 1.00 83.75 84 ARG A O 1
ATOM 661 N N . PHE A 1 85 ? 9.125 2.744 -28.654 1.00 86.31 85 PHE A N 1
ATOM 662 C CA . PHE A 1 85 ? 9.130 3.055 -27.233 1.00 86.31 85 PHE A CA 1
ATOM 663 C C . PHE A 1 85 ? 7.704 3.347 -26.781 1.00 86.31 85 PHE A C 1
ATOM 665 O O . PHE A 1 85 ? 7.021 4.166 -27.387 1.00 86.31 85 PHE A O 1
ATOM 672 N N . LEU A 1 86 ? 7.277 2.709 -25.697 1.00 89.75 86 LEU A N 1
ATOM 673 C CA . LEU A 1 86 ? 6.004 2.974 -25.037 1.00 89.75 86 LEU A CA 1
ATOM 674 C C . LEU A 1 86 ? 6.257 3.113 -23.540 1.00 89.75 86 LEU A C 1
ATOM 676 O O . LEU A 1 86 ? 6.887 2.238 -22.954 1.00 89.75 86 LEU A O 1
ATOM 680 N N . LEU A 1 87 ? 5.742 4.172 -22.929 1.00 89.19 87 LEU A N 1
ATOM 681 C CA . LEU A 1 87 ? 5.793 4.432 -21.496 1.00 89.19 87 LEU A CA 1
ATOM 682 C C . LEU A 1 87 ? 4.375 4.679 -20.993 1.00 89.19 87 LEU A C 1
ATOM 684 O O . LEU A 1 87 ? 3.715 5.617 -21.428 1.00 89.19 87 LEU A O 1
ATOM 688 N N . SER A 1 88 ? 3.919 3.870 -20.049 1.00 90.69 88 SER A N 1
ATOM 689 C CA . SER A 1 88 ? 2.682 4.099 -19.312 1.00 90.69 88 SER A CA 1
ATOM 690 C C . SER A 1 88 ? 3.002 4.359 -17.848 1.00 90.69 88 SER A C 1
ATOM 692 O O . SER A 1 88 ? 3.867 3.703 -17.264 1.00 90.69 88 SER A O 1
ATOM 694 N N . MET A 1 89 ? 2.290 5.310 -17.258 1.00 89.12 89 MET A N 1
ATOM 695 C CA . MET A 1 89 ? 2.443 5.689 -15.862 1.00 89.12 89 MET A CA 1
ATOM 696 C C . MET A 1 89 ? 1.066 5.779 -15.225 1.00 89.12 89 MET A C 1
ATOM 698 O O . MET A 1 89 ? 0.194 6.483 -15.727 1.00 89.12 89 MET A O 1
ATOM 702 N N . GLU A 1 90 ? 0.905 5.077 -14.117 1.00 91.62 90 GLU A N 1
ATOM 703 C CA . GLU A 1 90 ? -0.252 5.179 -13.241 1.00 91.62 90 GLU A CA 1
ATOM 704 C C . GLU A 1 90 ? 0.212 5.783 -11.919 1.00 91.62 90 GLU A C 1
ATOM 706 O O . GLU A 1 90 ? 1.245 5.373 -11.386 1.00 91.62 90 GLU A O 1
ATOM 711 N N . LEU A 1 91 ? -0.510 6.783 -11.420 1.00 91.25 91 LEU A N 1
ATOM 712 C CA . LEU A 1 91 ? -0.166 7.489 -10.193 1.00 91.25 91 LEU A CA 1
ATOM 713 C C . LEU A 1 91 ? -1.305 7.345 -9.193 1.00 91.25 91 LEU A C 1
ATOM 715 O O . LEU A 1 91 ? -2.453 7.631 -9.509 1.00 91.25 91 LEU A O 1
ATOM 719 N N . ASN A 1 92 ? -0.968 6.944 -7.975 1.00 91.56 92 ASN A N 1
ATOM 720 C CA . ASN A 1 92 ? -1.911 6.729 -6.892 1.00 91.56 92 ASN A CA 1
ATOM 721 C C . ASN A 1 92 ? -1.456 7.497 -5.646 1.00 91.56 92 ASN A C 1
ATOM 723 O O . ASN A 1 92 ? -0.266 7.557 -5.326 1.00 91.56 92 ASN A O 1
ATOM 727 N N . SER A 1 93 ? -2.402 8.086 -4.916 1.00 93.12 93 SER A N 1
ATOM 728 C CA . SER A 1 93 ? -2.109 8.680 -3.609 1.00 93.12 93 SER A CA 1
ATOM 729 C C . SER A 1 93 ? -1.904 7.584 -2.564 1.00 93.12 93 SER A C 1
ATOM 731 O O . SER A 1 93 ? -2.785 6.747 -2.381 1.00 93.12 93 SER A O 1
ATOM 733 N N . LEU A 1 94 ? -0.791 7.615 -1.821 1.00 92.44 94 LEU A N 1
ATOM 734 C CA . LEU A 1 94 ? -0.629 6.766 -0.632 1.00 92.44 94 LEU A CA 1
ATOM 735 C C . LEU A 1 94 ? -1.361 7.333 0.591 1.00 92.44 94 LEU A C 1
ATOM 737 O O . LEU A 1 94 ? -1.577 6.612 1.561 1.00 92.44 94 LEU A O 1
ATOM 741 N N . GLN A 1 95 ? -1.765 8.606 0.552 1.00 94.38 95 GLN A N 1
ATOM 742 C CA . GLN A 1 95 ? -2.570 9.243 1.598 1.00 94.38 95 GLN A CA 1
ATOM 743 C C . GLN A 1 95 ? -4.059 8.896 1.481 1.00 94.38 95 GLN A C 1
ATOM 745 O O . GLN A 1 95 ? -4.841 9.361 2.298 1.00 94.38 95 GLN A O 1
ATOM 750 N N . ARG A 1 96 ? -4.477 8.058 0.526 1.00 94.50 96 ARG A N 1
ATOM 751 C CA . ARG A 1 96 ? -5.862 7.558 0.459 1.00 94.50 96 ARG A CA 1
ATOM 752 C C . ARG A 1 96 ? -6.237 6.582 1.580 1.00 94.50 96 ARG A C 1
ATOM 754 O O . ARG A 1 96 ? -7.413 6.284 1.756 1.00 94.50 96 ARG A O 1
ATOM 761 N N . ALA A 1 97 ? -5.236 6.048 2.279 1.00 95.75 97 ALA A N 1
ATOM 762 C CA . ALA A 1 97 ? -5.365 4.946 3.222 1.00 95.75 97 ALA A CA 1
ATOM 763 C C . ALA A 1 97 ? -4.421 5.109 4.426 1.00 95.75 97 ALA A C 1
ATOM 765 O O . ALA A 1 97 ? -3.445 5.864 4.373 1.00 95.75 97 ALA A O 1
ATOM 766 N N . ILE A 1 98 ? -4.688 4.383 5.513 1.00 97.00 98 ILE A N 1
ATOM 767 C CA . ILE A 1 98 ? -3.888 4.443 6.742 1.00 97.00 98 ILE A CA 1
ATOM 768 C C . ILE A 1 98 ? -2.546 3.755 6.523 1.00 97.00 98 ILE A C 1
ATOM 770 O O . ILE A 1 98 ? -2.490 2.596 6.132 1.00 97.00 98 ILE A O 1
ATOM 774 N N . ASN A 1 99 ? -1.445 4.423 6.854 1.00 95.44 99 ASN A N 1
ATOM 775 C CA . ASN A 1 99 ? -0.142 3.766 6.844 1.00 95.44 99 ASN A CA 1
ATOM 776 C C . ASN A 1 99 ? -0.120 2.628 7.877 1.00 95.44 99 ASN A C 1
ATOM 778 O O . ASN A 1 99 ? -0.116 2.900 9.083 1.00 95.44 99 ASN A O 1
ATOM 782 N N . ILE A 1 100 ? -0.055 1.372 7.422 1.00 96.50 100 ILE A N 1
ATOM 783 C CA . ILE A 1 100 ? -0.120 0.192 8.301 1.00 96.50 100 ILE A CA 1
ATOM 784 C C . ILE A 1 100 ? 0.968 0.224 9.379 1.00 96.50 100 ILE A C 1
ATOM 786 O O . ILE A 1 100 ? 0.737 -0.140 10.525 1.00 96.50 100 ILE A O 1
ATOM 790 N N . ASN A 1 101 ? 2.144 0.764 9.061 1.00 94.88 101 ASN A N 1
ATOM 791 C CA . ASN A 1 101 ? 3.271 0.819 9.993 1.00 94.88 101 ASN A CA 1
ATOM 792 C C . ASN A 1 101 ? 3.081 1.827 11.131 1.00 94.88 101 ASN A C 1
ATOM 794 O O . ASN A 1 101 ? 3.877 1.851 12.072 1.00 94.88 101 ASN A O 1
ATOM 798 N N . SER A 1 102 ? 2.051 2.670 11.037 1.00 94.62 102 SER A N 1
ATOM 799 C CA . SER A 1 102 ? 1.740 3.710 12.013 1.00 94.62 102 SER A CA 1
ATOM 800 C C . SER A 1 102 ? 0.688 3.292 13.050 1.00 94.62 102 SER A C 1
ATOM 802 O O . SER A 1 102 ? 0.423 4.059 13.982 1.00 94.62 102 SER A O 1
ATOM 804 N N . ILE A 1 103 ? 0.107 2.088 12.915 1.00 95.31 103 ILE A N 1
ATOM 805 C CA . ILE A 1 103 ? -1.002 1.631 13.769 1.00 95.31 103 ILE A CA 1
ATOM 806 C C . ILE A 1 103 ? -0.568 1.209 15.174 1.00 95.31 103 ILE A C 1
ATOM 808 O O . ILE A 1 103 ? -1.395 1.204 16.082 1.00 95.31 103 ILE A O 1
ATOM 812 N N . ILE A 1 104 ? 0.709 0.869 15.359 1.00 92.75 104 ILE A N 1
ATOM 813 C CA . ILE A 1 104 ? 1.259 0.407 16.638 1.00 92.75 104 ILE A CA 1
ATOM 814 C C . ILE A 1 104 ? 1.833 1.563 17.455 1.00 92.75 104 ILE A C 1
ATOM 816 O O . ILE A 1 104 ? 2.388 2.517 16.895 1.00 92.75 104 ILE A O 1
ATOM 820 N N . ASP A 1 105 ? 1.738 1.482 18.779 1.00 87.00 105 ASP A N 1
ATOM 821 C CA . ASP A 1 105 ? 2.454 2.396 19.662 1.00 87.00 105 ASP A CA 1
ATOM 822 C C . ASP A 1 105 ? 3.924 1.975 19.779 1.00 87.00 105 ASP A C 1
ATOM 824 O O . ASP A 1 105 ? 4.247 0.896 20.268 1.00 87.00 105 ASP A O 1
ATOM 828 N N . ARG A 1 106 ? 4.827 2.838 19.303 1.00 81.12 106 ARG A N 1
ATOM 829 C CA . ARG A 1 106 ? 6.282 2.615 19.335 1.00 81.12 106 ARG A CA 1
ATOM 830 C C . ARG A 1 106 ? 6.959 3.292 20.531 1.00 81.12 106 ARG A C 1
ATOM 832 O O . ARG A 1 106 ? 8.181 3.253 20.621 1.00 81.12 106 ARG A O 1
ATOM 839 N N . ASN A 1 107 ? 6.199 3.939 21.420 1.00 73.31 107 ASN A N 1
ATOM 840 C CA . ASN A 1 107 ? 6.734 4.634 22.599 1.00 73.31 107 ASN A CA 1
ATOM 841 C C . ASN A 1 107 ? 6.852 3.740 23.846 1.00 73.31 107 ASN A C 1
ATOM 843 O O . ASN A 1 107 ? 7.109 4.247 24.939 1.00 73.31 107 ASN A O 1
ATOM 847 N N . VAL A 1 108 ? 6.650 2.433 23.698 1.00 70.56 108 VAL A N 1
ATOM 848 C CA . VAL A 1 108 ? 6.820 1.440 24.765 1.00 70.56 108 VAL A CA 1
ATOM 849 C C . VAL A 1 108 ? 8.298 1.210 25.085 1.00 70.56 108 VAL A C 1
ATOM 851 O O . VAL A 1 108 ? 9.179 1.440 24.252 1.00 70.56 108 VAL A O 1
ATOM 854 N N . SER A 1 109 ? 8.577 0.802 26.324 1.00 67.00 109 SER A N 1
ATOM 855 C CA . SER A 1 109 ? 9.947 0.577 26.795 1.00 67.00 109 SER A CA 1
ATOM 856 C C . SER A 1 109 ? 10.570 -0.645 26.110 1.00 67.00 109 SER A C 1
ATOM 858 O O . SER A 1 109 ? 9.859 -1.556 25.691 1.00 67.00 109 SER A O 1
ATOM 860 N N . ASP A 1 110 ? 11.905 -0.704 26.040 1.00 61.53 110 ASP A N 1
ATOM 861 C CA . ASP A 1 110 ? 12.628 -1.882 25.533 1.00 61.53 110 ASP A CA 1
ATOM 862 C C . ASP A 1 110 ? 12.145 -3.166 26.241 1.00 61.53 110 ASP A C 1
ATOM 864 O O . ASP A 1 110 ? 12.317 -3.318 27.454 1.00 61.53 110 ASP A O 1
ATOM 868 N N . GLY A 1 111 ? 11.562 -4.093 25.473 1.00 60.84 111 GLY A N 1
ATOM 869 C CA . GLY A 1 111 ? 11.068 -5.388 25.954 1.00 60.84 111 GLY A CA 1
ATOM 870 C C . GLY A 1 111 ? 9.564 -5.467 26.243 1.00 60.84 111 GLY A C 1
ATOM 871 O O . GLY A 1 111 ? 9.101 -6.533 26.646 1.00 60.84 111 GLY A O 1
ATOM 872 N N . GLU A 1 112 ? 8.806 -4.387 26.043 1.00 69.50 112 GLU A N 1
ATOM 873 C CA . GLU A 1 112 ? 7.339 -4.418 26.064 1.00 69.50 112 GLU A CA 1
ATOM 874 C C . GLU A 1 112 ? 6.780 -4.695 24.662 1.00 69.50 112 GLU A C 1
ATOM 876 O O . GLU A 1 112 ? 7.259 -4.158 23.663 1.00 69.50 112 GLU A O 1
ATOM 881 N N . VAL A 1 113 ? 5.750 -5.541 24.605 1.00 77.38 113 VAL A N 1
ATOM 882 C CA . VAL A 1 113 ? 5.046 -5.889 23.367 1.00 77.38 113 VAL A CA 1
ATOM 883 C C . VAL A 1 113 ? 4.327 -4.644 22.850 1.00 77.38 113 VAL A C 1
ATOM 885 O O . VAL A 1 113 ? 3.552 -4.025 23.576 1.00 77.38 113 VAL A O 1
ATOM 888 N N . MET A 1 114 ? 4.578 -4.263 21.595 1.00 84.00 114 MET A N 1
ATOM 889 C CA . MET A 1 114 ? 3.929 -3.091 20.998 1.00 84.00 114 MET A CA 1
ATOM 890 C C . MET A 1 114 ? 2.424 -3.329 20.844 1.00 84.00 114 MET A C 1
ATOM 892 O O . MET A 1 114 ? 2.001 -4.335 20.277 1.00 84.00 114 MET A O 1
ATOM 896 N N . GLU A 1 115 ? 1.592 -2.410 21.319 1.00 89.88 115 GLU A N 1
ATOM 897 C CA . GLU A 1 115 ? 0.137 -2.557 21.228 1.00 89.88 115 GLU A CA 1
ATOM 898 C C . GLU A 1 115 ? -0.445 -1.763 20.055 1.00 89.88 115 GLU A C 1
ATOM 900 O O . GLU A 1 115 ? 0.122 -0.766 19.593 1.00 89.88 115 GLU A O 1
ATOM 905 N N . LEU A 1 116 ? -1.608 -2.205 19.569 1.00 94.56 116 LEU A N 1
ATOM 906 C CA . LEU A 1 116 ? -2.411 -1.424 18.635 1.00 94.56 116 LEU A CA 1
ATOM 907 C C . LEU A 1 116 ? -2.840 -0.119 19.317 1.00 94.56 116 LEU A C 1
ATOM 909 O O . LEU A 1 116 ? -3.391 -0.141 20.418 1.00 94.56 116 LEU A O 1
ATOM 913 N N . LYS A 1 117 ? -2.652 1.027 18.655 1.00 95.00 117 LYS A N 1
ATOM 914 C CA . LYS A 1 117 ? -3.159 2.295 19.192 1.00 95.00 117 LYS A CA 1
ATOM 915 C C . LYS A 1 117 ? -4.684 2.223 19.315 1.00 95.00 117 LYS A C 1
ATOM 917 O O . LYS A 1 117 ? -5.338 1.879 18.326 1.00 95.00 117 LYS A O 1
ATOM 922 N N . PRO A 1 118 ? -5.276 2.650 20.449 1.00 94.56 118 PRO A N 1
ATOM 923 C CA . PRO A 1 118 ? -6.703 2.466 20.700 1.00 94.56 118 PRO A CA 1
ATOM 924 C C . PRO A 1 118 ? -7.635 3.017 19.618 1.00 94.56 118 PRO A C 1
ATOM 926 O O . PRO A 1 118 ? -8.691 2.445 19.360 1.00 94.56 118 PRO A O 1
ATOM 929 N N . LYS A 1 119 ? -7.223 4.095 18.939 1.00 95.12 119 LYS A N 1
ATOM 930 C CA . LYS A 1 119 ? -7.997 4.692 17.848 1.00 95.12 119 LYS A CA 1
ATOM 931 C C . LYS A 1 119 ? -8.248 3.742 16.674 1.00 95.12 119 LYS A C 1
ATOM 933 O O . LYS A 1 119 ? -9.220 3.934 15.977 1.00 95.12 119 LYS A O 1
ATOM 938 N N . TYR A 1 120 ? -7.438 2.707 16.454 1.00 96.94 120 TYR A N 1
ATOM 939 C CA . TYR A 1 120 ? -7.630 1.797 15.317 1.00 96.94 120 TYR A CA 1
ATOM 940 C C . TYR A 1 120 ? -8.495 0.565 15.634 1.00 96.94 120 TYR A C 1
ATOM 942 O O . TYR A 1 120 ? -8.814 -0.188 14.716 1.00 96.94 120 TYR A O 1
ATOM 950 N N . PHE A 1 121 ? -8.914 0.346 16.889 1.00 95.94 121 PHE A N 1
ATOM 951 C CA . PHE A 1 121 ? -9.804 -0.779 17.219 1.00 95.94 121 PHE A CA 1
ATOM 952 C C . PHE A 1 121 ? -11.129 -0.766 16.432 1.00 95.94 121 PHE A C 1
ATOM 954 O O . PHE A 1 121 ? -11.490 -1.823 15.909 1.00 95.94 121 PHE A O 1
ATOM 961 N N . PRO A 1 122 ? -11.848 0.371 16.293 1.00 96.00 122 PRO A N 1
ATOM 962 C CA . PRO A 1 122 ? -13.093 0.415 15.522 1.00 96.00 122 PRO A CA 1
ATOM 963 C C . PRO A 1 122 ? -12.903 -0.014 14.065 1.00 96.00 122 PRO A C 1
ATOM 965 O O . PRO A 1 122 ? -13.682 -0.820 13.563 1.00 96.00 122 PRO A O 1
ATOM 968 N N . LEU A 1 123 ? -11.806 0.413 13.431 1.00 97.56 123 LEU A N 1
ATOM 969 C CA . LEU A 1 123 ? -11.475 0.040 12.056 1.00 97.56 123 LEU A CA 1
ATOM 970 C C . LEU A 1 123 ? -11.310 -1.473 11.887 1.00 97.56 123 LEU A C 1
ATOM 972 O O . LEU A 1 123 ? -11.890 -2.064 10.977 1.00 97.56 123 LEU A O 1
ATOM 976 N N . PHE A 1 124 ? -10.535 -2.121 12.759 1.00 98.12 124 PHE A N 1
ATOM 977 C CA . PHE A 1 124 ? -10.363 -3.573 12.687 1.00 98.12 124 PHE A CA 1
ATOM 978 C C . PHE A 1 124 ? -11.673 -4.310 12.974 1.00 98.12 124 PHE A C 1
ATOM 980 O O . PHE A 1 124 ? -12.010 -5.240 12.247 1.00 98.12 124 PHE A O 1
ATOM 987 N N . ASN A 1 125 ? -12.460 -3.854 13.953 1.00 97.75 125 ASN A N 1
ATOM 988 C CA . ASN A 1 125 ? -13.786 -4.414 14.220 1.00 97.75 125 ASN A CA 1
ATOM 989 C C . ASN A 1 125 ? -14.714 -4.286 13.005 1.00 97.75 125 ASN A C 1
ATOM 991 O O . ASN A 1 125 ? -15.413 -5.242 12.669 1.00 97.75 125 ASN A O 1
ATOM 995 N N . TYR A 1 126 ? -14.702 -3.139 12.322 1.00 97.88 126 TYR A N 1
ATOM 996 C CA . TYR A 1 126 ? -15.434 -2.944 11.075 1.00 97.88 126 TYR A CA 1
ATOM 997 C C . TYR A 1 126 ? -14.990 -3.953 10.013 1.00 97.88 126 TYR A C 1
ATOM 999 O O . TYR A 1 126 ? -15.834 -4.668 9.480 1.00 97.88 126 TYR A O 1
ATOM 1007 N N . ILE A 1 127 ? -13.682 -4.079 9.755 1.00 98.25 127 ILE A N 1
ATOM 1008 C CA . ILE A 1 127 ? -13.145 -5.031 8.770 1.00 98.25 127 ILE A CA 1
ATOM 1009 C C . ILE A 1 127 ? -13.565 -6.466 9.123 1.00 98.25 127 ILE A C 1
ATOM 1011 O O . ILE A 1 127 ? -14.066 -7.197 8.268 1.00 98.25 127 ILE A O 1
ATOM 1015 N N . PHE A 1 128 ? -13.412 -6.876 10.382 1.00 98.19 128 PHE A N 1
ATOM 1016 C CA . PHE A 1 128 ? -13.733 -8.237 10.808 1.00 98.19 128 PHE A CA 1
ATOM 1017 C C . PHE A 1 128 ? -15.221 -8.552 10.668 1.00 98.19 128 PHE A C 1
ATOM 1019 O O . PHE A 1 128 ? -15.574 -9.620 10.171 1.00 98.19 128 PHE A O 1
ATOM 1026 N N . ASN A 1 129 ? -16.090 -7.610 11.036 1.00 97.81 129 ASN A N 1
ATOM 1027 C CA . ASN A 1 129 ? -17.535 -7.779 10.932 1.00 97.81 129 ASN A CA 1
ATOM 1028 C C . ASN A 1 129 ? -18.013 -7.750 9.476 1.00 97.81 129 ASN A C 1
ATOM 1030 O O . ASN A 1 129 ? -18.771 -8.628 9.061 1.00 97.81 129 ASN A O 1
ATOM 1034 N N . GLN A 1 130 ? -17.554 -6.770 8.695 1.00 97.56 130 GLN A N 1
ATOM 1035 C CA . GLN A 1 130 ? -17.982 -6.556 7.313 1.00 97.56 130 GLN A CA 1
ATOM 1036 C C . GLN A 1 130 ? -17.594 -7.725 6.407 1.00 97.56 130 GLN A C 1
ATOM 1038 O O . GLN A 1 130 ? -18.388 -8.156 5.571 1.00 97.56 130 GLN A O 1
ATOM 1043 N N . TYR A 1 131 ? -16.390 -8.265 6.595 1.00 97.69 131 TYR A N 1
ATOM 1044 C CA . TYR A 1 131 ? -15.867 -9.369 5.790 1.00 97.69 131 TYR A CA 1
ATOM 1045 C C . TYR A 1 131 ? -15.994 -10.732 6.477 1.00 97.69 131 TYR A C 1
ATOM 1047 O O . TYR A 1 131 ? -15.472 -11.717 5.966 1.00 97.69 131 TYR A O 1
ATOM 1055 N N . GLN A 1 132 ? -16.710 -10.803 7.605 1.00 97.88 132 GLN A N 1
ATOM 1056 C CA . GLN A 1 132 ? -17.005 -12.041 8.335 1.00 97.88 132 GLN A CA 1
ATOM 1057 C C . GLN A 1 132 ? -15.755 -12.873 8.664 1.00 97.88 132 GLN A C 1
ATOM 1059 O O . GLN A 1 132 ? -15.749 -14.098 8.521 1.00 97.88 132 GLN A O 1
ATOM 1064 N N . ILE A 1 133 ? -14.694 -12.199 9.111 1.00 98.31 133 ILE A N 1
ATOM 1065 C CA . ILE A 1 133 ? -13.433 -12.840 9.487 1.00 98.31 133 ILE A CA 1
ATOM 1066 C C . ILE A 1 133 ? -13.673 -13.734 10.702 1.00 98.31 133 ILE A C 1
ATOM 1068 O O . ILE A 1 133 ? -14.189 -13.281 11.725 1.00 98.31 133 ILE A O 1
ATOM 1072 N N . LYS A 1 134 ? -13.315 -15.017 10.589 1.00 97.38 134 LYS A N 1
ATOM 1073 C CA . LYS A 1 134 ? -13.662 -16.041 11.591 1.00 97.38 134 LYS A CA 1
ATOM 1074 C C . LYS A 1 134 ? -13.062 -15.754 12.964 1.00 97.38 134 LYS A C 1
ATOM 1076 O O . LYS A 1 134 ? -13.725 -15.953 13.977 1.00 97.38 134 LYS A O 1
ATOM 1081 N N . ASP A 1 135 ? -11.799 -15.346 12.972 1.00 97.75 135 ASP A N 1
ATOM 1082 C CA . ASP A 1 135 ? -11.015 -15.060 14.173 1.00 97.75 135 ASP A CA 1
ATOM 1083 C C . ASP A 1 135 ? -10.194 -13.788 13.936 1.00 97.75 135 ASP A C 1
ATOM 1085 O O . ASP A 1 135 ? -9.051 -13.839 13.475 1.00 97.75 135 ASP A O 1
ATOM 1089 N N . GLY A 1 136 ? -10.834 -12.634 14.131 1.00 97.31 136 GLY A N 1
ATOM 1090 C CA . GLY A 1 136 ? -10.214 -11.332 13.891 1.00 97.31 136 GLY A CA 1
ATOM 1091 C C . GLY A 1 136 ? -9.070 -11.019 14.858 1.00 97.31 136 GLY A C 1
ATOM 1092 O O . GLY A 1 136 ? -8.082 -10.409 14.458 1.00 97.31 136 GLY A O 1
ATOM 1093 N N . GLU A 1 137 ? -9.161 -11.488 16.104 1.00 96.94 137 GLU A N 1
ATOM 1094 C CA . GLU A 1 137 ? -8.119 -11.294 17.118 1.00 96.94 137 GLU A CA 1
ATOM 1095 C C . GLU A 1 137 ? -6.820 -11.997 16.710 1.00 96.94 137 GLU A C 1
ATOM 1097 O O . GLU A 1 137 ? -5.757 -11.378 16.695 1.00 96.94 137 GLU A O 1
ATOM 1102 N N . LEU A 1 138 ? -6.909 -13.252 16.258 1.00 97.56 138 LEU A N 1
ATOM 1103 C CA . LEU A 1 138 ? -5.748 -13.980 15.754 1.00 97.56 138 LEU A CA 1
ATOM 1104 C C . LEU A 1 138 ? -5.132 -13.312 14.513 1.00 97.56 138 LEU A C 1
ATOM 1106 O O . LEU A 1 138 ? -3.907 -13.257 14.391 1.00 97.56 138 LEU A O 1
ATOM 1110 N N . LEU A 1 139 ? -5.951 -12.795 13.589 1.00 98.06 139 LEU A N 1
ATOM 1111 C CA . LEU A 1 139 ? -5.449 -12.051 12.427 1.00 98.06 139 LEU A CA 1
ATOM 1112 C C . LEU A 1 139 ? -4.722 -10.772 12.853 1.00 98.06 139 LEU A C 1
ATOM 1114 O O . LEU A 1 139 ? -3.650 -10.473 12.327 1.00 98.06 139 LEU A O 1
ATOM 1118 N N . LEU A 1 140 ? -5.281 -10.035 13.814 1.00 97.31 140 LEU A N 1
ATOM 1119 C CA . LEU A 1 140 ? -4.638 -8.851 14.366 1.00 97.31 140 LEU A CA 1
ATOM 1120 C C . LEU A 1 140 ? -3.292 -9.210 15.008 1.00 97.31 140 LEU A C 1
ATOM 1122 O O . LEU A 1 140 ? -2.311 -8.524 14.744 1.00 97.31 140 LEU A O 1
ATOM 1126 N N . ASN A 1 141 ? -3.208 -10.315 15.751 1.00 96.31 141 ASN A N 1
ATOM 1127 C CA . ASN A 1 141 ? -1.949 -10.788 16.332 1.00 96.31 141 ASN A CA 1
ATOM 1128 C C . ASN A 1 141 ? -0.895 -11.102 15.258 1.00 96.31 141 ASN A C 1
ATOM 1130 O O . ASN A 1 141 ? 0.241 -10.667 15.397 1.00 96.31 141 ASN A O 1
ATOM 1134 N N . TYR A 1 142 ? -1.263 -11.745 14.142 1.00 96.62 142 TYR A N 1
ATOM 1135 C CA . TYR A 1 142 ? -0.345 -11.930 13.003 1.00 96.62 142 TYR A CA 1
ATOM 1136 C C . TYR A 1 142 ? 0.192 -10.601 12.446 1.00 96.62 142 TYR A C 1
ATOM 1138 O O . TYR A 1 142 ? 1.373 -10.497 12.106 1.00 96.62 142 TYR A O 1
ATOM 1146 N N . ILE A 1 143 ? -0.672 -9.589 12.327 1.00 96.75 143 ILE A N 1
ATOM 1147 C CA . ILE A 1 143 ? -0.284 -8.261 11.835 1.00 96.75 143 ILE A CA 1
ATOM 1148 C C . ILE A 1 143 ? 0.653 -7.579 12.841 1.00 96.75 143 ILE A C 1
ATOM 1150 O O . ILE A 1 143 ? 1.690 -7.056 12.441 1.00 96.75 143 ILE A O 1
ATOM 1154 N N . LEU A 1 144 ? 0.319 -7.603 14.132 1.00 94.88 144 LEU A N 1
ATOM 1155 C CA . LEU A 1 144 ? 1.094 -6.939 15.181 1.00 94.88 144 LEU A CA 1
ATOM 1156 C C . LEU A 1 144 ? 2.456 -7.609 15.428 1.00 94.88 144 LEU A C 1
ATOM 1158 O O . LEU A 1 144 ? 3.448 -6.888 15.488 1.00 94.88 144 LEU A O 1
ATOM 1162 N N . ASP A 1 145 ? 2.521 -8.946 15.474 1.00 93.69 145 ASP A N 1
ATOM 1163 C CA . ASP A 1 145 ? 3.778 -9.714 15.592 1.00 93.69 145 ASP A CA 1
ATOM 1164 C C . ASP A 1 145 ? 4.696 -9.475 14.386 1.00 93.69 145 ASP A C 1
ATOM 1166 O O . ASP A 1 145 ? 5.917 -9.502 14.488 1.00 93.69 145 ASP A O 1
ATOM 1170 N N . THR A 1 146 ? 4.120 -9.201 13.211 1.00 93.38 146 THR A N 1
ATOM 1171 C CA . THR A 1 146 ? 4.935 -8.820 12.052 1.00 93.38 146 THR A CA 1
ATOM 1172 C C . THR A 1 146 ? 5.444 -7.383 12.159 1.00 93.38 146 THR A C 1
ATOM 1174 O O . THR A 1 146 ? 6.533 -7.090 11.669 1.00 93.38 146 THR A O 1
ATOM 1177 N N . LEU A 1 147 ? 4.650 -6.475 12.735 1.00 92.06 147 LEU A N 1
ATOM 1178 C CA . LEU A 1 147 ? 4.948 -5.042 12.791 1.00 92.06 147 LEU A CA 1
ATOM 1179 C C . LEU A 1 147 ? 5.955 -4.662 13.877 1.00 92.06 147 LEU A C 1
ATOM 1181 O O . LEU A 1 147 ? 6.712 -3.692 13.702 1.00 92.06 147 LEU A O 1
ATOM 1185 N N . ASP A 1 148 ? 5.953 -5.383 14.996 1.00 86.56 148 ASP A N 1
ATOM 1186 C CA . ASP A 1 148 ? 7.043 -5.285 15.953 1.00 86.56 148 ASP A CA 1
ATOM 1187 C C . ASP A 1 148 ? 8.312 -5.953 15.395 1.00 86.56 148 ASP A C 1
ATOM 1189 O O . ASP A 1 148 ? 8.324 -6.612 14.356 1.00 86.56 148 ASP A O 1
ATOM 1193 N N . SER A 1 149 ? 9.450 -5.660 16.013 1.00 80.44 149 SER A N 1
ATOM 1194 C CA . SER A 1 149 ? 10.742 -6.198 15.571 1.00 80.44 149 SER A CA 1
ATOM 1195 C C . SER A 1 149 ? 11.212 -7.395 16.397 1.00 80.44 149 SER A C 1
ATOM 1197 O O . SER A 1 149 ? 12.305 -7.926 16.141 1.00 80.44 149 SER A O 1
ATOM 1199 N N . ASP A 1 150 ? 10.442 -7.777 17.412 1.00 83.44 150 ASP A N 1
ATOM 1200 C CA . ASP A 1 150 ? 10.848 -8.765 18.396 1.00 83.44 150 ASP A CA 1
ATOM 1201 C C . ASP A 1 150 ? 10.470 -10.190 17.948 1.00 83.44 150 ASP A C 1
ATOM 1203 O O . ASP A 1 150 ? 10.323 -10.449 16.755 1.00 83.44 150 ASP A O 1
ATOM 1207 N N . ILE A 1 151 ? 10.571 -11.160 18.854 1.00 81.50 151 ILE A N 1
ATOM 1208 C CA . ILE A 1 151 ? 10.276 -12.583 18.588 1.00 81.50 151 ILE A CA 1
ATOM 1209 C C . ILE A 1 151 ? 9.244 -13.130 19.582 1.00 81.50 151 ILE A C 1
ATOM 1211 O O . ILE A 1 151 ? 9.134 -14.346 19.760 1.00 81.50 151 ILE A O 1
ATOM 1215 N N . VAL A 1 152 ? 8.598 -12.242 20.334 1.00 84.69 152 VAL A N 1
ATOM 1216 C CA . VAL A 1 152 ? 7.632 -12.567 21.372 1.00 84.69 152 VAL A CA 1
ATOM 1217 C C . VAL A 1 152 ? 6.271 -12.653 20.709 1.00 84.69 152 VAL A C 1
ATOM 1219 O O . VAL A 1 152 ? 5.692 -11.653 20.307 1.00 84.69 152 VAL A O 1
ATOM 1222 N N . GLU A 1 153 ? 5.745 -13.869 20.621 1.00 88.06 153 GLU A N 1
ATOM 1223 C CA . GLU A 1 153 ? 4.438 -14.070 20.009 1.00 88.06 153 GLU A CA 1
ATOM 1224 C C . GLU A 1 153 ? 3.320 -13.566 20.936 1.00 88.06 153 GLU A C 1
ATOM 1226 O O . GLU A 1 153 ? 3.304 -13.896 22.131 1.00 88.06 153 GLU A O 1
ATOM 1231 N N . ARG A 1 154 ? 2.353 -12.816 20.392 1.00 90.81 154 ARG A N 1
ATOM 1232 C CA . ARG A 1 154 ? 1.112 -12.471 21.116 1.00 90.81 154 ARG A CA 1
ATOM 1233 C C . ARG A 1 154 ? 0.189 -13.676 21.270 1.00 90.81 154 ARG A C 1
ATOM 1235 O O . ARG A 1 154 ? -0.497 -13.800 22.283 1.00 90.81 154 ARG A O 1
ATOM 1242 N N . ASP A 1 155 ? 0.203 -14.580 20.294 1.00 92.31 155 ASP A N 1
ATOM 1243 C CA . ASP A 1 155 ? -0.466 -15.878 20.337 1.00 92.31 155 ASP A CA 1
ATOM 1244 C C . ASP A 1 155 ? 0.493 -16.962 19.818 1.00 92.31 155 ASP A C 1
ATOM 1246 O O . ASP A 1 155 ? 1.417 -16.712 19.053 1.00 92.31 155 ASP A O 1
ATOM 1250 N N . VAL A 1 156 ? 0.298 -18.206 20.235 1.00 90.81 156 VAL A N 1
ATOM 1251 C CA . VAL A 1 156 ? 1.152 -19.326 19.839 1.00 90.81 156 VAL A CA 1
ATOM 1252 C C . VAL A 1 156 ? 1.181 -19.432 18.319 1.00 90.81 156 VAL A C 1
ATOM 1254 O O . VAL A 1 156 ? 0.148 -19.715 17.721 1.00 90.81 156 VAL A O 1
ATOM 1257 N N . GLY A 1 157 ? 2.338 -19.283 17.678 1.00 89.94 157 GLY A N 1
ATOM 1258 C CA . GLY A 1 157 ? 2.514 -19.448 16.233 1.00 89.94 157 GLY A CA 1
ATOM 1259 C C . GLY A 1 157 ? 2.089 -18.261 15.358 1.00 89.94 157 GLY A C 1
ATOM 1260 O O . GLY A 1 157 ? 1.884 -18.470 14.153 1.00 89.94 157 GLY A O 1
ATOM 1261 N N . THR A 1 158 ? 1.889 -17.063 15.920 1.00 94.25 158 THR A N 1
ATOM 1262 C CA . THR A 1 158 ? 1.652 -15.834 15.133 1.00 94.25 158 THR A CA 1
ATOM 1263 C C . THR A 1 158 ? 2.939 -15.183 14.627 1.00 94.25 158 THR A C 1
ATOM 1265 O O . THR A 1 158 ? 2.908 -14.478 13.618 1.00 94.25 158 THR A O 1
ATOM 1268 N N . GLU A 1 159 ? 4.088 -15.538 15.203 1.00 92.94 159 GLU A N 1
ATOM 1269 C CA . GLU A 1 159 ? 5.394 -15.069 14.759 1.00 92.94 159 GLU A CA 1
ATOM 1270 C C . GLU A 1 159 ? 5.885 -15.878 13.543 1.00 92.94 159 GLU A C 1
ATOM 1272 O O . GLU A 1 159 ? 6.457 -16.975 13.633 1.00 92.94 159 GLU A O 1
ATOM 1277 N N . ILE A 1 160 ? 5.650 -15.337 12.346 1.00 91.44 160 ILE A N 1
ATOM 1278 C CA . ILE A 1 160 ? 5.955 -16.009 11.073 1.00 91.44 160 ILE A CA 1
ATOM 1279 C C . ILE A 1 160 ? 7.460 -16.270 10.935 1.00 91.44 160 ILE A C 1
ATOM 1281 O O . ILE A 1 160 ? 7.858 -17.328 10.424 1.00 91.44 160 ILE A O 1
ATOM 1285 N N . ARG A 1 161 ? 8.307 -15.350 11.417 1.00 90.69 161 ARG A N 1
ATOM 1286 C CA . ARG A 1 161 ? 9.767 -15.438 11.282 1.00 90.69 161 ARG A CA 1
ATOM 1287 C C . ARG A 1 161 ? 10.357 -16.655 11.991 1.00 90.69 161 ARG A C 1
ATOM 1289 O O . ARG A 1 161 ? 11.348 -17.206 11.508 1.00 90.69 161 ARG A O 1
ATOM 1296 N N . LEU A 1 162 ? 9.738 -17.129 13.078 1.00 88.12 162 LEU A N 1
ATOM 1297 C CA . LEU A 1 162 ? 10.182 -18.338 13.789 1.00 88.12 162 LEU A CA 1
ATOM 1298 C C . LEU A 1 162 ? 10.094 -19.596 12.913 1.00 88.12 162 LEU A C 1
ATOM 1300 O O . LEU A 1 162 ? 10.917 -20.502 13.045 1.00 88.12 162 LEU A O 1
ATOM 1304 N N . ASN A 1 163 ? 9.137 -19.636 11.984 1.00 87.06 163 ASN A N 1
ATOM 1305 C CA . ASN A 1 163 ? 8.934 -20.764 11.074 1.00 87.06 163 ASN A CA 1
ATOM 1306 C C . ASN A 1 163 ? 9.511 -20.514 9.670 1.00 87.06 163 ASN A C 1
ATOM 1308 O O . ASN A 1 163 ? 9.762 -21.463 8.922 1.00 87.06 163 ASN A O 1
ATOM 1312 N N . ARG A 1 164 ? 9.725 -19.247 9.295 1.00 87.81 164 ARG A N 1
ATOM 1313 C CA . ARG A 1 164 ? 10.239 -18.823 7.986 1.00 87.81 164 ARG A CA 1
ATOM 1314 C C . ARG A 1 164 ? 11.374 -17.816 8.151 1.00 87.81 164 ARG A C 1
ATOM 1316 O O . ARG A 1 164 ? 11.150 -16.615 8.220 1.00 87.81 164 ARG A O 1
ATOM 1323 N N . TYR A 1 165 ? 12.611 -18.307 8.124 1.00 84.25 165 TYR A N 1
ATOM 1324 C CA . TYR A 1 165 ? 13.818 -17.487 8.317 1.00 84.25 165 TYR A CA 1
ATOM 1325 C C . TYR A 1 165 ? 13.999 -16.350 7.294 1.00 84.25 165 TYR A C 1
ATOM 1327 O O . TYR A 1 165 ? 14.782 -15.434 7.528 1.00 84.25 165 TYR A O 1
ATOM 1335 N N . ASN A 1 166 ? 13.351 -16.445 6.130 1.00 85.94 166 ASN A N 1
ATOM 1336 C CA . ASN A 1 166 ? 13.401 -15.442 5.069 1.00 85.94 166 ASN A CA 1
ATOM 1337 C C . ASN A 1 166 ? 12.309 -14.370 5.200 1.00 85.94 166 ASN A C 1
ATOM 1339 O O . ASN A 1 166 ? 12.329 -13.418 4.425 1.00 85.94 166 ASN A O 1
ATOM 1343 N N . PHE A 1 167 ? 11.372 -14.530 6.136 1.00 88.88 167 PHE A N 1
ATOM 1344 C CA . PHE A 1 167 ? 10.349 -13.536 6.426 1.00 88.88 167 PHE A CA 1
ATOM 1345 C C . PHE A 1 167 ? 10.934 -12.419 7.300 1.00 88.88 167 PHE A C 1
ATOM 1347 O O . PHE A 1 167 ? 11.671 -12.683 8.255 1.00 88.88 167 PHE A O 1
ATOM 1354 N N . ILE A 1 168 ? 10.646 -11.169 6.943 1.00 87.44 168 ILE A N 1
ATOM 1355 C CA . ILE A 1 168 ? 11.212 -9.981 7.587 1.00 87.44 168 ILE A CA 1
ATOM 1356 C C . ILE A 1 168 ? 10.128 -9.326 8.448 1.00 87.44 168 ILE A C 1
ATOM 1358 O O . ILE A 1 168 ? 9.115 -8.880 7.915 1.00 87.44 168 ILE A O 1
ATOM 1362 N N . ASN A 1 169 ? 10.381 -9.234 9.757 1.00 88.38 169 ASN A N 1
ATOM 1363 C CA . ASN A 1 169 ? 9.562 -8.452 10.689 1.00 88.38 169 ASN A CA 1
ATOM 1364 C C . ASN A 1 169 ? 9.956 -6.970 10.672 1.00 88.38 169 ASN A C 1
ATOM 1366 O O . ASN A 1 169 ? 11.038 -6.585 10.209 1.00 88.38 169 ASN A O 1
ATOM 1370 N N . GLY A 1 170 ? 9.097 -6.143 11.254 1.00 89.19 170 GLY A N 1
ATOM 1371 C CA . GLY A 1 170 ? 9.215 -4.703 11.328 1.00 89.19 170 GLY A CA 1
ATOM 1372 C C . GLY A 1 170 ? 8.285 -4.029 10.328 1.00 89.19 170 GLY A C 1
ATOM 1373 O O . GLY A 1 170 ? 7.076 -4.210 10.346 1.00 89.19 170 GLY A O 1
ATOM 1374 N N . LYS A 1 171 ? 8.831 -3.169 9.469 1.00 92.00 171 LYS A N 1
ATOM 1375 C CA . LYS A 1 171 ? 7.987 -2.388 8.558 1.00 92.00 171 LYS A CA 1
ATOM 1376 C C . LYS A 1 171 ? 7.462 -3.266 7.424 1.00 92.00 171 LYS A C 1
ATOM 1378 O O . LYS A 1 171 ? 8.244 -3.951 6.769 1.00 92.00 171 LYS A O 1
ATOM 1383 N N . ILE A 1 172 ? 6.164 -3.167 7.170 1.00 93.25 172 ILE A N 1
ATOM 1384 C CA . ILE A 1 172 ? 5.491 -3.757 6.019 1.00 93.25 172 ILE A CA 1
ATOM 1385 C C . ILE A 1 172 ? 5.582 -2.753 4.872 1.00 93.25 172 ILE A C 1
ATOM 1387 O O . ILE A 1 172 ? 4.970 -1.681 4.921 1.00 93.25 172 ILE A O 1
ATOM 1391 N N . VAL A 1 173 ? 6.426 -3.054 3.889 1.00 90.06 173 VAL A N 1
ATOM 1392 C CA . VAL A 1 173 ? 6.807 -2.090 2.842 1.00 90.06 173 VAL A CA 1
ATOM 1393 C C . VAL A 1 173 ? 5.889 -2.176 1.628 1.00 90.06 173 VAL A C 1
ATOM 1395 O O . VAL A 1 173 ? 5.646 -1.153 0.992 1.00 90.06 173 VAL A O 1
ATOM 1398 N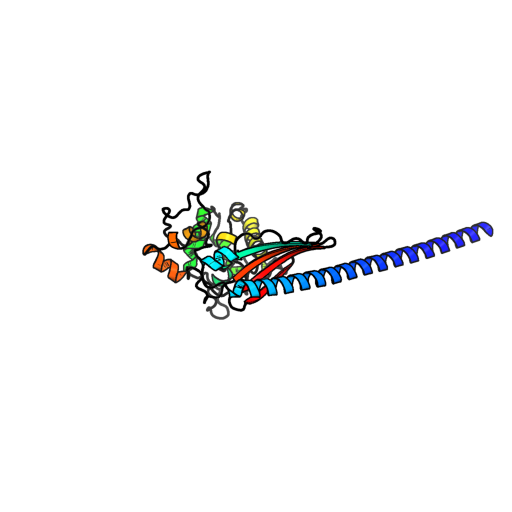 N . ASP A 1 174 ? 5.343 -3.358 1.357 1.00 89.56 174 ASP A N 1
ATOM 1399 C CA . ASP A 1 174 ? 4.505 -3.634 0.197 1.00 89.56 174 ASP A CA 1
ATOM 1400 C C . ASP A 1 174 ? 3.301 -4.529 0.551 1.00 89.56 174 ASP A C 1
ATOM 1402 O O . ASP A 1 174 ? 3.239 -5.185 1.598 1.00 89.56 174 ASP A O 1
ATOM 1406 N N . ILE A 1 175 ? 2.312 -4.533 -0.345 1.00 92.00 175 ILE A N 1
ATOM 1407 C CA . ILE A 1 175 ? 1.084 -5.318 -0.194 1.00 92.00 175 ILE A CA 1
ATOM 1408 C C . ILE A 1 175 ? 1.341 -6.828 -0.280 1.00 92.00 175 ILE A C 1
ATOM 1410 O O . ILE A 1 175 ? 0.585 -7.610 0.296 1.00 92.00 175 ILE A O 1
ATOM 1414 N N . ASP A 1 176 ? 2.382 -7.279 -0.976 1.00 92.06 176 ASP A N 1
ATOM 1415 C CA . ASP A 1 176 ? 2.645 -8.706 -1.132 1.00 92.06 176 ASP A CA 1
ATOM 1416 C C . ASP A 1 176 ? 3.202 -9.312 0.162 1.00 92.06 176 ASP A C 1
ATOM 1418 O O . ASP A 1 176 ? 2.729 -10.377 0.571 1.00 92.06 176 ASP A O 1
ATOM 1422 N N . GLN A 1 177 ? 4.070 -8.593 0.881 1.00 93.25 177 GLN A N 1
ATOM 1423 C CA . GLN A 1 177 ? 4.474 -8.910 2.251 1.00 93.25 177 GLN A CA 1
ATOM 1424 C C . GLN A 1 177 ? 3.248 -8.990 3.168 1.00 93.25 177 GLN A C 1
ATOM 1426 O O . GLN A 1 177 ? 3.086 -9.968 3.899 1.00 93.25 177 GLN A O 1
ATOM 1431 N N . PHE A 1 178 ? 2.332 -8.018 3.093 1.00 96.75 178 PHE A N 1
ATOM 1432 C CA . PHE A 1 178 ? 1.097 -8.057 3.881 1.00 96.75 178 PHE A CA 1
ATOM 1433 C C . PHE A 1 178 ? 0.217 -9.268 3.527 1.00 96.75 178 PHE A C 1
ATOM 1435 O O . PHE A 1 178 ? -0.308 -9.956 4.403 1.00 96.75 178 PHE A O 1
ATOM 1442 N N . ARG A 1 179 ? 0.099 -9.604 2.239 1.00 96.62 179 ARG A N 1
ATOM 1443 C CA . ARG A 1 179 ? -0.627 -10.798 1.784 1.00 96.62 179 ARG A CA 1
ATOM 1444 C C . ARG A 1 179 ? 0.016 -12.088 2.283 1.00 96.62 179 ARG A C 1
ATOM 1446 O O . ARG A 1 179 ? -0.702 -13.066 2.475 1.00 96.62 179 ARG A O 1
ATOM 1453 N N . GLU A 1 180 ? 1.328 -12.143 2.501 1.00 95.56 180 GLU A N 1
ATOM 1454 C CA . GLU A 1 180 ? 1.958 -13.302 3.143 1.00 95.56 180 GLU A CA 1
ATOM 1455 C C . GLU A 1 180 ? 1.499 -13.489 4.592 1.00 95.56 180 GLU A C 1
ATOM 1457 O O . GLU A 1 180 ? 1.223 -14.627 4.982 1.00 95.56 180 GLU A O 1
ATOM 1462 N N . ILE A 1 181 ? 1.336 -12.395 5.344 1.00 96.88 181 ILE A N 1
ATOM 1463 C CA . ILE A 1 181 ? 0.783 -12.402 6.710 1.00 96.88 181 ILE A CA 1
ATOM 1464 C C . ILE A 1 181 ? -0.645 -12.949 6.686 1.00 96.88 181 ILE A C 1
ATOM 1466 O O . ILE A 1 181 ? -0.969 -13.925 7.365 1.00 96.88 181 ILE A O 1
ATOM 1470 N N . VAL A 1 182 ? -1.485 -12.379 5.820 1.00 97.88 182 VAL A N 1
ATOM 1471 C CA . VAL A 1 182 ? -2.884 -12.793 5.661 1.00 97.88 182 VAL A CA 1
ATOM 1472 C C . VAL A 1 182 ? -2.993 -14.261 5.229 1.00 97.88 182 VAL A C 1
ATOM 1474 O O . VAL A 1 182 ? -3.840 -14.998 5.732 1.00 97.88 182 VAL A O 1
ATOM 1477 N N . ARG A 1 183 ? -2.108 -14.737 4.344 1.00 97.12 183 ARG A N 1
ATOM 1478 C CA . ARG A 1 183 ? -2.049 -16.155 3.947 1.00 97.12 183 ARG A CA 1
ATOM 1479 C C . ARG A 1 183 ? -1.619 -17.060 5.098 1.00 97.12 183 ARG A C 1
ATOM 1481 O O . ARG A 1 183 ? -2.102 -18.189 5.181 1.00 97.12 183 ARG A O 1
ATOM 1488 N N . ALA A 1 184 ? -0.697 -16.625 5.958 1.00 96.44 184 ALA A N 1
ATOM 1489 C CA . ALA A 1 184 ? -0.298 -17.397 7.133 1.00 96.44 184 ALA A CA 1
ATOM 1490 C C . ALA A 1 184 ? -1.498 -17.614 8.067 1.00 96.44 184 ALA A C 1
ATOM 1492 O O . ALA A 1 184 ? -1.785 -18.758 8.427 1.00 96.44 184 ALA A O 1
ATOM 1493 N N . TYR A 1 185 ? -2.259 -16.549 8.330 1.00 97.88 185 TYR A N 1
ATOM 1494 C CA . TYR A 1 185 ? -3.533 -16.617 9.040 1.00 97.88 185 TYR A CA 1
ATOM 1495 C C . TYR A 1 185 ? -4.542 -17.550 8.349 1.00 97.88 185 TYR A C 1
ATOM 1497 O O . TYR A 1 185 ? -5.013 -18.512 8.958 1.00 97.88 185 TYR A O 1
ATOM 1505 N N . GLN A 1 186 ? -4.818 -17.331 7.057 1.00 97.81 186 GLN A N 1
ATOM 1506 C CA . GLN A 1 186 ? -5.754 -18.144 6.271 1.00 97.81 186 GLN A CA 1
ATOM 1507 C C . GLN A 1 186 ? -5.440 -19.637 6.388 1.00 97.81 186 GLN A C 1
ATOM 1509 O O . GLN A 1 186 ? -6.343 -20.441 6.600 1.00 97.81 186 GLN A O 1
ATOM 1514 N N . ASN A 1 187 ? -4.169 -20.019 6.250 1.00 96.31 187 ASN A N 1
ATOM 1515 C CA . ASN A 1 187 ? -3.761 -21.422 6.298 1.00 96.31 187 ASN A CA 1
ATOM 1516 C C . ASN A 1 187 ? -3.992 -22.058 7.672 1.00 96.31 187 ASN A C 1
ATOM 1518 O O . ASN A 1 187 ? -4.209 -23.266 7.754 1.00 96.31 187 ASN A O 1
ATOM 1522 N N . ARG A 1 188 ? -3.938 -21.264 8.745 1.00 95.94 188 ARG A N 1
ATOM 1523 C CA . ARG A 1 188 ? -4.129 -21.745 10.113 1.00 95.94 188 ARG A CA 1
ATOM 1524 C C . ARG A 1 188 ? -5.594 -22.019 10.436 1.00 95.94 188 ARG A C 1
ATOM 1526 O O . ARG A 1 188 ? -5.882 -23.028 11.073 1.00 95.94 188 ARG A O 1
ATOM 1533 N N . VAL A 1 189 ? -6.502 -21.142 10.009 1.00 97.06 189 VAL A N 1
ATOM 1534 C CA . VAL A 1 189 ? -7.935 -21.223 10.366 1.00 97.06 189 VAL A CA 1
ATOM 1535 C C . VAL A 1 189 ? -8.861 -21.615 9.203 1.00 97.06 189 VAL A C 1
ATOM 1537 O O . VAL A 1 189 ? -10.081 -21.683 9.373 1.00 97.06 189 VAL A O 1
ATOM 1540 N N . ASP A 1 190 ? -8.296 -21.884 8.019 1.00 97.31 190 ASP A N 1
ATOM 1541 C CA . ASP A 1 190 ? -9.015 -22.111 6.752 1.00 97.31 190 ASP A CA 1
ATOM 1542 C C . ASP A 1 190 ? -10.083 -21.029 6.505 1.00 97.31 190 ASP A C 1
ATOM 1544 O O . ASP A 1 190 ? -11.243 -21.306 6.184 1.00 97.31 190 ASP A O 1
ATOM 1548 N N . ASP A 1 191 ? -9.721 -19.767 6.748 1.00 97.75 191 ASP A N 1
ATOM 1549 C CA . ASP A 1 191 ? -10.577 -18.614 6.474 1.00 97.75 191 ASP A CA 1
ATOM 1550 C C . ASP A 1 191 ? -10.277 -18.067 5.078 1.00 97.75 191 ASP A C 1
ATOM 1552 O O . ASP A 1 191 ? -9.220 -17.495 4.825 1.00 97.75 191 ASP A O 1
ATOM 1556 N N . ARG A 1 192 ? -11.200 -18.277 4.138 1.00 96.88 192 ARG A N 1
ATOM 1557 C CA . ARG A 1 192 ? -11.065 -17.789 2.759 1.00 96.88 192 ARG A CA 1
ATOM 1558 C C . ARG A 1 192 ? -11.624 -16.385 2.577 1.00 96.88 192 ARG A C 1
ATOM 1560 O O . ARG A 1 192 ? -11.293 -15.753 1.576 1.00 96.88 192 ARG A O 1
ATOM 1567 N N . GLU A 1 193 ? -12.444 -15.906 3.509 1.00 97.31 193 GLU A N 1
ATOM 1568 C CA . GLU A 1 193 ? -13.073 -14.588 3.421 1.00 97.31 193 GLU A CA 1
ATOM 1569 C C . GLU A 1 193 ? -12.042 -13.475 3.625 1.00 97.31 193 GLU A C 1
ATOM 1571 O O . GLU A 1 193 ? -12.106 -12.447 2.957 1.00 97.31 193 GLU A O 1
ATOM 1576 N N . VAL A 1 194 ? -10.991 -13.735 4.410 1.00 97.88 194 VAL A N 1
ATOM 1577 C CA . VAL A 1 194 ? -9.869 -12.804 4.624 1.00 97.88 194 VAL A CA 1
ATOM 1578 C C . VAL A 1 194 ? -9.163 -12.356 3.334 1.00 97.88 194 VAL A C 1
ATOM 1580 O O . VAL A 1 194 ? -8.607 -11.261 3.266 1.00 97.88 194 VAL A O 1
ATOM 1583 N N . MET A 1 195 ? -9.209 -13.177 2.280 1.00 96.94 195 MET A N 1
ATOM 1584 C CA . MET A 1 195 ? -8.621 -12.846 0.977 1.00 96.94 195 MET A CA 1
ATOM 1585 C C . MET A 1 195 ? -9.523 -11.953 0.116 1.00 96.94 195 MET A C 1
ATOM 1587 O O . MET A 1 195 ? -9.074 -11.476 -0.923 1.00 96.94 195 MET A O 1
ATOM 1591 N N . LYS A 1 196 ? -10.785 -11.749 0.514 1.00 96.88 196 LYS A N 1
ATOM 1592 C CA . LYS A 1 196 ? -11.737 -10.853 -0.159 1.00 96.88 196 LYS A CA 1
ATOM 1593 C C . LYS A 1 196 ? -11.680 -9.424 0.374 1.00 96.88 196 LYS A C 1
ATOM 1595 O O . LYS A 1 196 ? -12.256 -8.540 -0.249 1.00 96.88 196 LYS A O 1
ATOM 1600 N N . VAL A 1 197 ? -11.014 -9.202 1.509 1.00 97.75 197 VAL A N 1
ATOM 1601 C CA . VAL A 1 197 ? -10.837 -7.865 2.080 1.00 97.75 197 VAL A CA 1
ATOM 1602 C C . VAL A 1 197 ? -9.976 -7.024 1.122 1.00 97.75 197 VAL A C 1
ATOM 1604 O O . VAL A 1 197 ? -8.856 -7.439 0.798 1.00 97.75 197 VAL A O 1
ATOM 1607 N N . PRO A 1 198 ? -10.441 -5.843 0.677 1.00 96.56 198 PRO A N 1
ATOM 1608 C CA . PRO A 1 198 ? -9.666 -4.934 -0.154 1.00 96.56 198 PRO A CA 1
ATOM 1609 C C . PRO A 1 198 ? -8.668 -4.165 0.720 1.00 96.56 198 PRO A C 1
ATOM 1611 O O . PRO A 1 198 ? -8.838 -2.992 1.027 1.00 96.56 198 PRO A O 1
ATOM 1614 N N . TRP A 1 199 ? -7.610 -4.840 1.170 1.00 97.31 199 TRP A N 1
ATOM 1615 C CA . TRP A 1 199 ? -6.647 -4.282 2.129 1.00 97.31 199 TRP A CA 1
ATOM 1616 C C . TRP A 1 199 ? -6.037 -2.940 1.699 1.00 97.31 199 TRP A C 1
ATOM 1618 O O . TRP A 1 199 ? -5.781 -2.097 2.550 1.00 97.31 199 TRP A O 1
ATOM 1628 N N . GLU A 1 200 ? -5.863 -2.719 0.395 1.00 94.75 200 GLU A N 1
ATOM 1629 C CA . GLU A 1 200 ? -5.313 -1.484 -0.190 1.00 94.75 200 GLU A CA 1
ATOM 1630 C C . GLU A 1 200 ? -6.275 -0.281 -0.108 1.00 94.75 200 GLU A C 1
ATOM 1632 O O . GLU A 1 200 ? -5.855 0.858 -0.317 1.00 94.75 200 GLU A O 1
ATOM 1637 N N . GLU A 1 201 ? -7.555 -0.513 0.209 1.00 95.50 201 GLU A N 1
ATOM 1638 C CA . GLU A 1 201 ? -8.531 0.544 0.498 1.00 95.50 201 GLU A CA 1
ATOM 1639 C C . GLU A 1 201 ? -8.442 1.047 1.940 1.00 95.50 201 GLU A C 1
ATOM 1641 O O . GLU A 1 201 ? -8.803 2.193 2.199 1.00 95.50 201 GLU A O 1
ATOM 1646 N N . PHE A 1 202 ? -7.968 0.207 2.866 1.00 97.44 202 PHE A N 1
ATOM 1647 C CA . PHE A 1 202 ? -7.817 0.542 4.284 1.00 97.44 202 PHE A CA 1
ATOM 1648 C C . PHE A 1 202 ? -6.396 0.967 4.623 1.00 97.44 202 PHE A C 1
ATOM 1650 O O . PHE A 1 202 ? -6.199 1.886 5.422 1.00 97.44 202 PHE A O 1
ATOM 1657 N N . PHE A 1 203 ? -5.409 0.309 4.008 1.00 97.50 203 PHE A N 1
ATOM 1658 C CA . PHE A 1 203 ? -4.007 0.451 4.357 1.00 97.50 203 PHE A CA 1
ATOM 1659 C C . PHE A 1 203 ? -3.121 0.853 3.181 1.00 97.50 203 PHE A C 1
ATOM 1661 O O . PHE A 1 203 ? -3.237 0.335 2.072 1.00 97.50 203 PHE A O 1
ATOM 1668 N N . SER A 1 204 ? -2.183 1.754 3.462 1.00 95.19 204 SER A N 1
ATOM 1669 C CA . SER A 1 204 ? -1.041 2.057 2.609 1.00 95.19 204 SER A CA 1
ATOM 1670 C C . SER A 1 204 ? 0.225 1.403 3.162 1.00 95.19 204 SER A C 1
ATOM 1672 O O . SER A 1 204 ? 0.422 1.286 4.378 1.00 95.19 204 SER A O 1
ATOM 1674 N N . PHE A 1 205 ? 1.093 0.973 2.248 1.00 92.31 205 PHE A N 1
ATOM 1675 C CA . PHE A 1 205 ? 2.329 0.253 2.545 1.00 92.31 205 PHE A CA 1
ATOM 1676 C C . PHE A 1 205 ? 3.517 1.120 2.138 1.00 92.31 205 PHE A C 1
ATOM 1678 O O . PHE A 1 205 ? 3.562 1.663 1.034 1.00 92.31 205 PHE A O 1
ATOM 1685 N N . SER A 1 206 ? 4.444 1.349 3.068 1.00 87.94 206 SER A N 1
ATOM 1686 C CA . SER A 1 206 ? 5.604 2.205 2.819 1.00 87.94 206 SER A CA 1
ATOM 1687 C C . SER A 1 206 ? 6.727 1.932 3.814 1.00 87.94 206 SER A C 1
ATOM 1689 O O . SER A 1 206 ? 6.527 1.333 4.863 1.00 87.94 206 SER A O 1
ATOM 1691 N N . SER A 1 207 ? 7.926 2.447 3.552 1.00 86.31 207 SER A N 1
ATOM 1692 C CA . SER A 1 207 ? 9.047 2.371 4.501 1.00 86.31 207 SER A CA 1
ATOM 1693 C C . SER A 1 207 ? 8.932 3.349 5.687 1.00 86.31 207 SER A C 1
ATOM 1695 O O . SER A 1 207 ? 9.781 3.350 6.590 1.00 86.31 207 SER A O 1
ATOM 1697 N N . SER A 1 208 ? 7.898 4.194 5.712 1.00 86.75 208 SER A N 1
ATOM 1698 C CA . SER A 1 208 ? 7.621 5.126 6.805 1.00 86.75 208 SER A CA 1
ATOM 1699 C C . SER A 1 208 ? 6.768 4.454 7.876 1.00 86.75 208 SER A C 1
ATOM 1701 O O . SER A 1 208 ? 5.816 3.754 7.570 1.00 86.75 208 SER A O 1
ATOM 1703 N N . ASP A 1 209 ? 7.071 4.718 9.140 1.00 87.06 209 ASP A N 1
ATOM 1704 C CA . ASP A 1 209 ? 6.271 4.365 10.322 1.00 87.06 209 ASP A CA 1
ATOM 1705 C C . ASP A 1 209 ? 5.552 5.582 10.922 1.00 87.06 209 ASP A C 1
ATOM 1707 O O . ASP A 1 209 ? 4.901 5.495 11.960 1.00 87.06 209 ASP A O 1
ATOM 1711 N N . LYS A 1 210 ? 5.666 6.742 10.268 1.00 88.19 210 LYS A N 1
ATOM 1712 C CA . LYS A 1 210 ? 4.981 7.959 10.698 1.00 88.19 210 LYS A CA 1
ATOM 1713 C C . LYS A 1 210 ? 3.519 7.914 10.289 1.00 88.19 210 LYS A C 1
ATOM 1715 O O . LYS A 1 210 ? 3.202 7.508 9.169 1.00 88.19 210 LYS A O 1
ATOM 1720 N N . GLU A 1 211 ? 2.668 8.409 11.178 1.00 88.75 211 GLU A N 1
ATOM 1721 C CA . GLU A 1 211 ? 1.315 8.803 10.803 1.00 88.75 211 GLU A CA 1
ATOM 1722 C C . GLU A 1 211 ? 1.391 9.925 9.763 1.00 88.75 211 GLU A C 1
ATOM 1724 O O . GLU A 1 211 ? 2.210 10.848 9.859 1.00 88.75 211 GLU A O 1
ATOM 1729 N N . THR A 1 212 ? 0.560 9.804 8.738 1.00 88.94 212 THR A N 1
ATOM 1730 C CA . THR A 1 212 ? 0.409 10.783 7.666 1.00 88.94 212 THR A CA 1
ATOM 1731 C C . THR A 1 212 ? -1.025 11.276 7.655 1.00 88.94 212 THR A C 1
ATOM 1733 O O . THR A 1 212 ? -1.899 10.673 8.270 1.00 88.94 212 THR A O 1
ATOM 1736 N N . ILE A 1 213 ? -1.261 12.372 6.942 1.00 93.94 213 ILE A N 1
ATOM 1737 C CA . ILE A 1 213 ? -2.626 12.811 6.661 1.00 93.94 213 ILE A CA 1
ATOM 1738 C C . ILE A 1 213 ? -3.352 11.742 5.840 1.00 93.94 213 ILE A C 1
ATOM 1740 O O . ILE A 1 213 ? -2.704 11.039 5.054 1.00 93.94 213 ILE A O 1
ATOM 1744 N N . ILE A 1 214 ? -4.668 11.652 6.010 1.00 95.56 214 ILE A N 1
ATOM 1745 C CA . ILE A 1 214 ? -5.532 10.893 5.108 1.00 95.56 214 ILE A CA 1
ATOM 1746 C C . ILE A 1 214 ? -6.262 11.900 4.222 1.00 95.56 214 ILE A C 1
ATOM 1748 O O . ILE A 1 214 ? -6.991 12.761 4.714 1.00 95.56 214 ILE A O 1
ATOM 1752 N N . ASP A 1 215 ? -6.019 11.826 2.919 1.00 95.12 215 ASP A N 1
ATOM 1753 C CA . ASP A 1 215 ? -6.603 12.735 1.942 1.00 95.12 215 ASP A CA 1
ATOM 1754 C C . ASP A 1 215 ? -8.017 12.280 1.586 1.00 95.12 215 ASP A C 1
ATOM 1756 O O . ASP A 1 215 ? -8.211 11.305 0.855 1.00 95.12 215 ASP A O 1
ATOM 1760 N N . CYS A 1 216 ? -9.008 12.993 2.120 1.00 93.75 216 CYS A N 1
ATOM 1761 C CA . CYS A 1 216 ? -10.418 12.663 1.941 1.00 93.75 216 CYS A CA 1
ATOM 1762 C C . CYS A 1 216 ? -10.898 12.726 0.487 1.00 93.75 216 CYS A C 1
ATOM 1764 O O . CYS A 1 216 ? -11.920 12.124 0.195 1.00 93.75 216 CYS A O 1
ATOM 1766 N N . ASN A 1 217 ? -10.163 13.368 -0.429 1.00 92.50 217 ASN A N 1
ATOM 1767 C CA . ASN A 1 217 ? -10.519 13.391 -1.852 1.00 92.50 217 ASN A CA 1
ATOM 1768 C C . ASN A 1 217 ? -10.138 12.115 -2.614 1.00 92.50 217 ASN A C 1
ATOM 1770 O O . ASN A 1 217 ? -10.555 11.938 -3.754 1.00 92.50 217 ASN A O 1
ATOM 1774 N N . PHE A 1 218 ? -9.347 11.230 -2.003 1.00 92.56 218 PHE A N 1
ATOM 1775 C CA . PHE A 1 218 ? -8.989 9.930 -2.581 1.00 92.56 218 PHE A CA 1
ATOM 1776 C C . PHE A 1 218 ? -9.396 8.762 -1.682 1.00 92.56 218 PHE A C 1
ATOM 1778 O O . PHE A 1 218 ? -9.114 7.611 -2.012 1.00 92.56 218 PHE A O 1
ATOM 1785 N N . MET A 1 219 ? -10.023 9.046 -0.539 1.00 94.38 219 MET A N 1
ATOM 1786 C CA . MET A 1 219 ? -10.396 8.048 0.452 1.00 94.38 219 MET A CA 1
ATOM 1787 C C . MET A 1 219 ? -11.481 7.123 -0.104 1.00 94.38 219 MET A C 1
ATOM 1789 O O . MET A 1 219 ? -12.455 7.564 -0.718 1.00 94.38 219 MET A O 1
ATOM 1793 N N . SER A 1 220 ? -11.324 5.823 0.137 1.00 95.12 220 SER A N 1
ATOM 1794 C CA . SER A 1 220 ? -12.376 4.858 -0.168 1.00 95.12 220 SER A CA 1
ATOM 1795 C C . SER A 1 220 ? -13.563 5.045 0.780 1.00 95.12 220 SER A C 1
ATOM 1797 O O . SER A 1 220 ? -13.414 5.346 1.968 1.00 95.12 220 SER A O 1
ATOM 1799 N N . ARG A 1 221 ? -14.765 4.786 0.276 1.00 94.75 221 ARG A N 1
ATOM 1800 C CA . ARG A 1 221 ? -15.987 4.735 1.082 1.00 94.75 221 ARG A CA 1
ATOM 1801 C C . ARG A 1 221 ? -15.896 3.679 2.183 1.00 94.75 221 ARG A C 1
ATOM 1803 O O . ARG A 1 221 ? -16.402 3.884 3.282 1.00 94.75 221 ARG A O 1
ATOM 1810 N N . ASN A 1 222 ? 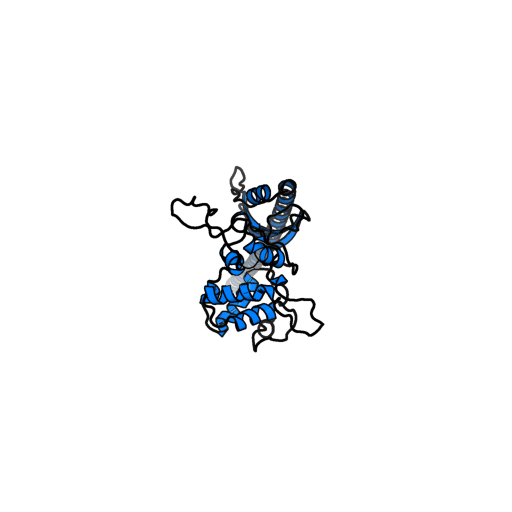-15.218 2.564 1.912 1.00 95.31 222 ASN A N 1
ATOM 1811 C CA . ASN A 1 222 ? -14.989 1.512 2.897 1.00 95.31 222 ASN A CA 1
ATOM 1812 C C . ASN A 1 222 ? -14.138 1.989 4.072 1.00 95.31 222 ASN A C 1
ATOM 1814 O O . ASN A 1 222 ? -14.483 1.690 5.216 1.00 95.31 222 ASN A O 1
ATOM 1818 N N . LEU A 1 223 ? -13.065 2.741 3.815 1.00 97.06 223 LEU A N 1
ATOM 1819 C CA . LEU A 1 223 ? -12.274 3.339 4.883 1.00 97.06 223 LEU A CA 1
ATOM 1820 C C . LEU A 1 223 ? -13.097 4.367 5.655 1.00 97.06 223 LEU A C 1
ATOM 1822 O O . LEU A 1 223 ? -13.116 4.302 6.877 1.00 97.06 223 LEU A O 1
ATOM 1826 N N . ALA A 1 224 ? -13.828 5.248 4.970 1.00 96.62 224 ALA A N 1
ATOM 1827 C CA . ALA A 1 224 ? -14.684 6.236 5.626 1.00 96.62 224 ALA A CA 1
ATOM 1828 C C . ALA A 1 224 ? -15.693 5.588 6.594 1.00 96.62 224 ALA A C 1
ATOM 1830 O O . ALA A 1 224 ? -15.783 5.992 7.752 1.00 96.62 224 ALA A O 1
ATOM 1831 N N . ASN A 1 225 ? -16.366 4.518 6.157 1.00 95.81 225 ASN A N 1
ATOM 1832 C CA . ASN A 1 225 ? -17.263 3.726 7.003 1.00 95.81 225 ASN A CA 1
ATOM 1833 C C . ASN A 1 225 ? -16.527 3.054 8.172 1.00 95.81 225 ASN A C 1
ATOM 1835 O O . ASN A 1 225 ? -17.031 3.037 9.291 1.00 95.81 225 ASN A O 1
ATOM 1839 N N . GLY A 1 226 ? -15.331 2.509 7.929 1.00 95.94 226 GLY A N 1
ATOM 1840 C CA . GLY A 1 226 ? -14.508 1.884 8.967 1.00 95.94 226 GLY A CA 1
ATOM 1841 C C . GLY A 1 226 ? -13.957 2.862 10.007 1.00 95.94 226 GLY A C 1
ATOM 1842 O O . GLY A 1 226 ? -13.626 2.445 11.113 1.00 95.94 226 GLY A O 1
ATOM 1843 N N . LEU A 1 227 ? -13.884 4.150 9.668 1.00 96.44 227 LEU A N 1
ATOM 1844 C CA . LEU A 1 227 ? -13.551 5.243 10.584 1.00 96.44 227 LEU A CA 1
ATOM 1845 C C . LEU A 1 227 ? -14.790 5.903 11.203 1.00 96.44 227 LEU A C 1
ATOM 1847 O O . LEU A 1 227 ? -14.640 6.909 11.888 1.00 96.44 227 LEU A O 1
ATOM 1851 N N . GLU A 1 228 ? -15.979 5.333 10.978 1.00 95.69 228 GLU A N 1
ATOM 1852 C CA . GLU A 1 228 ? -17.263 5.801 11.516 1.00 95.69 228 GLU A CA 1
ATOM 1853 C C . GLU A 1 228 ? -17.634 7.232 11.083 1.00 95.69 228 GLU A C 1
ATOM 1855 O O . GLU A 1 228 ? -18.357 7.935 11.786 1.00 95.69 228 GLU A O 1
ATOM 1860 N N . LEU A 1 229 ? -17.180 7.661 9.899 1.00 95.81 229 LEU A N 1
ATOM 1861 C CA . LEU A 1 229 ? -17.537 8.968 9.349 1.00 95.81 229 LEU A CA 1
ATOM 1862 C C . LEU A 1 229 ? -18.991 8.977 8.862 1.00 95.81 229 LEU A C 1
ATOM 1864 O O . LEU A 1 229 ? -19.422 8.101 8.110 1.00 95.81 229 LEU A O 1
ATOM 1868 N N . ALA A 1 230 ? -19.734 10.020 9.223 1.00 94.44 230 ALA A N 1
ATOM 1869 C CA . ALA A 1 230 ? -21.021 10.340 8.627 1.00 94.44 230 ALA A CA 1
ATOM 1870 C C . ALA A 1 230 ? -20.807 10.841 7.189 1.00 94.44 230 ALA A C 1
ATOM 1872 O O . ALA A 1 230 ? -20.185 11.884 6.978 1.00 94.44 230 ALA A O 1
ATOM 1873 N N . ILE A 1 231 ? -21.318 10.093 6.209 1.00 93.12 231 ILE A N 1
ATOM 1874 C CA . ILE A 1 231 ? -21.200 10.411 4.781 1.00 93.12 231 ILE A CA 1
ATOM 1875 C C . ILE A 1 231 ? -22.518 11.017 4.290 1.00 93.12 231 ILE A C 1
ATOM 1877 O O . ILE A 1 231 ? -23.570 10.378 4.353 1.00 93.12 231 ILE A O 1
ATOM 1881 N N . ASP A 1 232 ? -22.458 12.242 3.777 1.00 89.56 232 ASP A N 1
ATOM 1882 C CA . ASP A 1 232 ? -23.581 12.903 3.123 1.00 89.56 232 ASP A CA 1
ATOM 1883 C C . ASP A 1 232 ? -23.705 12.438 1.663 1.00 89.56 232 ASP A C 1
ATOM 1885 O O . ASP A 1 232 ? -22.959 12.848 0.771 1.00 89.56 232 ASP A O 1
ATOM 1889 N N . GLU A 1 233 ? -24.690 11.575 1.410 1.00 82.25 233 GLU A N 1
ATOM 1890 C CA . GLU A 1 233 ? -24.968 11.029 0.077 1.00 82.25 233 GLU A CA 1
ATOM 1891 C C . GLU A 1 233 ? -25.535 12.062 -0.905 1.00 82.25 233 GLU A C 1
ATOM 1893 O O . GLU A 1 233 ? -25.625 11.779 -2.102 1.00 82.25 233 GLU A O 1
ATOM 1898 N N . THR A 1 234 ? -25.917 13.260 -0.447 1.00 75.88 234 THR A N 1
ATOM 1899 C CA . THR A 1 234 ? -26.433 14.309 -1.342 1.00 75.88 234 THR A CA 1
ATOM 1900 C C . THR A 1 234 ? -25.378 14.832 -2.318 1.00 75.88 234 THR A C 1
ATOM 1902 O O . THR A 1 234 ? -25.744 15.351 -3.371 1.00 75.88 234 THR A O 1
ATOM 1905 N N . PHE A 1 235 ? -24.094 14.632 -2.004 1.00 64.56 235 PHE A N 1
ATOM 1906 C CA . PHE A 1 235 ? -22.944 14.977 -2.843 1.00 64.56 235 PHE A CA 1
ATOM 1907 C C . PHE A 1 235 ? -22.381 13.782 -3.623 1.00 64.56 235 PHE A C 1
ATOM 1909 O O . PHE A 1 235 ? -21.318 13.894 -4.228 1.00 64.56 235 PHE A O 1
ATOM 1916 N N . SER A 1 236 ? -23.059 12.628 -3.613 1.00 62.22 236 SER A N 1
ATOM 1917 C CA . SER A 1 236 ? -22.656 11.521 -4.479 1.00 62.22 236 SER A CA 1
ATOM 1918 C C . SER A 1 236 ? -22.861 11.922 -5.944 1.00 62.22 236 SER A C 1
ATOM 1920 O O . SER A 1 236 ? -23.975 12.251 -6.354 1.00 62.22 236 SER A O 1
ATOM 1922 N N . ASP A 1 237 ? -21.784 11.919 -6.734 1.00 54.88 237 ASP A N 1
ATOM 1923 C CA . ASP A 1 237 ? -21.861 12.104 -8.184 1.00 54.88 237 ASP A CA 1
ATOM 1924 C C . ASP A 1 237 ? -22.649 10.929 -8.783 1.00 54.88 237 ASP A C 1
ATOM 1926 O O . ASP A 1 237 ? -22.110 9.866 -9.102 1.00 54.88 237 ASP A O 1
ATOM 1930 N N . VAL A 1 238 ? -23.963 11.110 -8.927 1.00 50.12 238 VAL A N 1
ATOM 1931 C CA . VAL A 1 238 ? -24.854 10.227 -9.691 1.00 50.12 238 VAL A CA 1
ATOM 1932 C C . VAL A 1 238 ? -24.648 10.504 -11.186 1.00 50.12 238 VAL A C 1
ATOM 1934 O O . VAL A 1 238 ? -25.582 10.853 -11.899 1.00 50.12 238 VAL A O 1
ATOM 1937 N N . ASP A 1 239 ? -23.409 10.388 -11.662 1.00 45.50 239 ASP A N 1
ATOM 1938 C CA . ASP A 1 239 ? -23.048 10.595 -13.073 1.00 45.50 239 ASP A CA 1
ATOM 1939 C C . ASP A 1 239 ? -22.740 9.274 -13.802 1.00 45.50 239 ASP A C 1
ATOM 1941 O O . ASP A 1 239 ? -22.399 9.265 -14.985 1.00 45.50 239 ASP A O 1
ATOM 1945 N N . SER A 1 240 ? -22.918 8.123 -13.144 1.00 47.38 240 SER A N 1
ATOM 1946 C CA . SER A 1 240 ? -22.891 6.831 -13.828 1.00 47.38 240 SER A CA 1
ATOM 1947 C C . SER A 1 240 ? -24.270 6.529 -14.429 1.00 47.38 240 SER A C 1
ATOM 1949 O O . SER A 1 240 ? -25.262 6.375 -13.715 1.00 47.38 240 SER A O 1
ATOM 1951 N N . GLU A 1 241 ? -24.338 6.390 -15.759 1.00 47.25 241 GLU A N 1
ATOM 1952 C CA . GLU A 1 241 ? -25.540 5.999 -16.527 1.00 47.25 241 GLU A CA 1
ATOM 1953 C C . GLU A 1 241 ? -26.170 4.650 -16.078 1.00 47.25 241 GLU A C 1
ATOM 1955 O O . GLU A 1 241 ? -27.210 4.247 -16.599 1.00 47.25 241 GLU A O 1
ATOM 1960 N N . GLU A 1 242 ? -25.595 3.971 -15.077 1.00 50.78 242 GLU A N 1
ATOM 1961 C CA . GLU A 1 242 ? -26.064 2.708 -14.491 1.00 50.78 242 GLU A CA 1
ATOM 1962 C C . GLU A 1 242 ? -26.405 2.774 -12.984 1.00 50.78 242 GLU A C 1
ATOM 1964 O O . GLU A 1 242 ? -26.781 1.756 -12.404 1.00 50.78 242 GLU A O 1
ATOM 1969 N N . GLY A 1 243 ? -26.364 3.949 -12.337 1.00 50.47 243 GLY A N 1
ATOM 1970 C CA . GLY A 1 243 ? -26.786 4.097 -10.934 1.00 50.47 243 GLY A CA 1
ATOM 1971 C C . GLY A 1 243 ? -25.853 3.434 -9.912 1.00 50.47 243 GLY A C 1
ATOM 1972 O O . GLY A 1 243 ? -26.281 3.097 -8.806 1.00 50.47 243 GLY A O 1
ATOM 1973 N N . THR A 1 244 ? -24.587 3.236 -10.274 1.00 50.03 244 THR A N 1
ATOM 1974 C CA . THR A 1 244 ? -23.559 2.669 -9.396 1.00 50.03 244 THR A CA 1
ATOM 1975 C C . THR A 1 244 ? -22.944 3.789 -8.560 1.00 50.03 244 THR A C 1
ATOM 1977 O O . THR A 1 244 ? -22.404 4.751 -9.109 1.00 50.03 244 THR A O 1
ATOM 1980 N N . ILE A 1 245 ? -23.045 3.668 -7.235 1.00 60.09 245 ILE A N 1
ATOM 1981 C CA . ILE A 1 245 ? -22.426 4.590 -6.273 1.00 60.09 245 ILE A CA 1
ATOM 1982 C C . ILE A 1 245 ? -20.902 4.487 -6.413 1.00 60.09 245 ILE A C 1
ATOM 1984 O O . ILE A 1 245 ? -20.371 3.383 -6.490 1.00 60.09 245 ILE A O 1
ATOM 1988 N N . SER A 1 246 ? -20.210 5.629 -6.439 1.00 68.38 246 SER A N 1
ATOM 1989 C CA . SER A 1 246 ? -18.744 5.676 -6.418 1.00 68.38 246 SER A CA 1
ATOM 1990 C C . SER A 1 246 ? -18.184 4.993 -5.162 1.00 68.38 246 SER A C 1
ATOM 1992 O O . SER A 1 246 ? -18.611 5.284 -4.038 1.00 68.38 246 SER A O 1
ATOM 1994 N N . ASP A 1 247 ? -17.179 4.135 -5.358 1.00 83.88 247 ASP A N 1
ATOM 1995 C CA . ASP A 1 247 ? -16.415 3.490 -4.280 1.00 83.88 247 ASP A CA 1
ATOM 1996 C C . ASP A 1 247 ? -15.514 4.482 -3.515 1.00 83.88 247 ASP A C 1
ATOM 1998 O O . ASP A 1 247 ? -14.995 4.159 -2.445 1.00 83.88 247 ASP A O 1
ATOM 2002 N N . TYR A 1 248 ? -15.355 5.704 -4.030 1.00 85.50 248 TYR A N 1
ATOM 2003 C CA . TYR A 1 248 ? -14.595 6.796 -3.418 1.00 85.50 248 TYR A CA 1
ATOM 2004 C C . TYR A 1 248 ? -15.512 7.915 -2.927 1.00 85.50 248 TYR A C 1
ATOM 2006 O O . TYR A 1 248 ? -16.554 8.180 -3.535 1.00 85.50 248 TYR A O 1
ATOM 2014 N N . ILE A 1 249 ? -15.091 8.581 -1.851 1.00 90.38 249 ILE A N 1
ATOM 2015 C CA . ILE A 1 249 ? -15.741 9.781 -1.314 1.00 90.38 249 ILE A CA 1
ATOM 2016 C C . ILE A 1 249 ? -14.906 11.034 -1.601 1.00 90.38 249 ILE A C 1
ATOM 2018 O O . ILE A 1 249 ? -13.718 10.942 -1.912 1.00 90.38 249 ILE A O 1
ATOM 2022 N N . THR A 1 250 ? -15.527 12.205 -1.475 1.00 90.06 250 THR A N 1
ATOM 2023 C CA . THR A 1 250 ? -14.847 13.507 -1.489 1.00 90.06 250 THR A CA 1
ATOM 2024 C C . THR A 1 250 ? -14.861 14.131 -0.096 1.00 90.06 250 THR A C 1
ATOM 2026 O O . THR A 1 250 ? -15.652 13.743 0.767 1.00 90.06 250 THR A O 1
ATOM 2029 N N . CYS A 1 251 ? -14.006 15.128 0.139 1.00 91.88 251 CYS A N 1
ATOM 2030 C CA . CYS A 1 251 ? -14.003 15.846 1.416 1.00 91.88 251 CYS A CA 1
ATOM 2031 C C . CYS A 1 251 ? -15.349 16.527 1.718 1.00 91.88 251 CYS A C 1
ATOM 2033 O O . CYS A 1 251 ? -15.763 16.555 2.874 1.00 91.88 251 CYS A O 1
ATOM 2035 N N . ASP A 1 252 ? -16.057 17.008 0.693 1.00 92.00 252 ASP A N 1
ATOM 2036 C CA . ASP A 1 252 ? -17.359 17.665 0.855 1.00 92.00 252 ASP A CA 1
ATOM 2037 C C . ASP A 1 252 ? -18.420 16.711 1.432 1.00 92.00 252 ASP A C 1
ATOM 2039 O O . ASP A 1 252 ? -19.265 17.131 2.220 1.00 92.00 252 ASP A O 1
ATOM 2043 N N . MET A 1 253 ? -18.330 15.409 1.128 1.00 92.62 253 MET A N 1
ATOM 2044 C CA . MET A 1 253 ? -19.247 14.386 1.652 1.00 92.62 253 MET A CA 1
ATOM 2045 C C . MET A 1 253 ? -19.094 14.146 3.159 1.00 92.62 253 MET A C 1
ATOM 2047 O O . MET A 1 253 ? -19.970 13.535 3.763 1.00 92.62 253 MET A O 1
ATOM 2051 N N . ILE A 1 254 ? -17.993 14.582 3.773 1.00 94.19 254 ILE A N 1
ATOM 2052 C CA . ILE A 1 254 ? -17.706 14.361 5.199 1.00 94.19 254 ILE A CA 1
ATOM 2053 C C . ILE A 1 254 ? -17.529 15.670 5.979 1.00 94.19 254 ILE A C 1
ATOM 2055 O O . ILE A 1 254 ? -17.093 15.639 7.132 1.00 94.19 254 ILE A O 1
ATOM 2059 N N . GLU A 1 255 ? -17.889 16.814 5.391 1.00 92.25 255 GLU A N 1
ATOM 2060 C CA . GLU A 1 255 ? -17.776 18.145 6.000 1.00 92.25 255 GLU A CA 1
ATOM 2061 C C . GLU A 1 255 ? -18.951 18.436 6.956 1.00 92.25 255 GLU A C 1
ATOM 2063 O O . GLU A 1 255 ? -19.689 19.414 6.830 1.00 92.25 255 GLU A O 1
ATOM 2068 N N . SER A 1 256 ? -19.159 17.543 7.923 1.00 92.19 256 SER A N 1
ATOM 2069 C CA . SER A 1 256 ? -20.185 17.661 8.959 1.00 92.19 256 SER A CA 1
ATOM 2070 C C . SER A 1 256 ? -19.546 17.909 10.327 1.00 92.19 256 SER A C 1
ATOM 2072 O O . SER A 1 256 ? -18.438 17.453 10.610 1.00 92.19 256 SER A O 1
ATOM 2074 N N . SER A 1 257 ? -20.268 18.586 11.227 1.00 92.75 257 SER A N 1
ATOM 2075 C CA . SER A 1 257 ? -19.811 18.767 12.613 1.00 92.75 257 SER A CA 1
ATOM 2076 C C . SER A 1 257 ? -19.707 17.452 13.392 1.00 92.75 257 SER A C 1
ATOM 2078 O O . SER A 1 257 ? -19.069 17.424 14.440 1.00 92.75 257 SER A O 1
ATOM 2080 N N . GLU A 1 258 ? -20.366 16.391 12.917 1.00 94.50 258 GLU A N 1
ATOM 2081 C CA . GLU A 1 258 ? -20.313 15.058 13.525 1.00 94.50 258 GLU A CA 1
ATOM 2082 C C . GLU A 1 258 ? -18.940 14.409 13.320 1.00 94.50 258 GLU A C 1
ATOM 2084 O O . GLU A 1 258 ? -18.488 13.713 14.217 1.00 94.50 258 GLU A O 1
ATOM 2089 N N . ASN A 1 259 ? -18.250 14.721 12.216 1.00 96.50 259 ASN A N 1
ATOM 2090 C CA . ASN A 1 259 ? -16.969 14.115 11.840 1.00 96.50 259 ASN A CA 1
ATOM 2091 C C . ASN A 1 259 ? -15.731 14.855 12.366 1.00 96.50 259 ASN A C 1
ATOM 2093 O O . ASN A 1 259 ? -14.608 14.415 12.124 1.00 96.50 259 ASN A O 1
ATOM 2097 N N . GLU A 1 260 ? -15.880 16.014 13.015 1.00 95.44 260 GLU A N 1
ATOM 2098 C CA . GLU A 1 260 ? -14.733 16.856 13.399 1.00 95.44 260 GLU A CA 1
ATOM 2099 C C . GLU A 1 260 ? -13.766 16.133 14.351 1.00 95.44 260 GLU A C 1
ATOM 2101 O O . GLU A 1 260 ? -12.548 16.291 14.240 1.00 95.44 260 GLU A O 1
ATOM 2106 N N . THR A 1 261 ? -14.296 15.286 15.238 1.00 95.88 261 THR A N 1
ATOM 2107 C CA . THR A 1 261 ? -13.490 14.517 16.198 1.00 95.88 261 THR A CA 1
ATOM 2108 C C . THR A 1 261 ? -12.645 13.466 15.477 1.00 95.88 261 THR A C 1
ATOM 2110 O O . THR A 1 261 ? -11.436 13.369 15.687 1.00 95.88 261 THR A O 1
ATOM 2113 N N . GLU A 1 262 ? -13.257 12.710 14.574 1.00 96.00 262 GLU A N 1
ATOM 2114 C CA . GLU A 1 262 ? -12.634 11.654 13.785 1.00 96.00 262 GLU A CA 1
ATOM 2115 C C . GLU A 1 262 ? -11.617 12.258 12.807 1.00 96.00 262 GLU A C 1
ATOM 2117 O O . GLU A 1 262 ? -10.488 11.768 12.700 1.00 96.00 262 GLU A O 1
ATOM 2122 N N . LYS A 1 263 ? -11.958 13.383 12.161 1.00 96.38 263 LYS A N 1
ATOM 2123 C CA . LYS A 1 263 ? -11.040 14.141 11.298 1.00 96.38 263 LYS A CA 1
ATOM 2124 C C . LYS A 1 263 ? -9.780 14.563 12.050 1.00 96.38 263 LYS A C 1
ATOM 2126 O O . LYS A 1 263 ? -8.681 14.428 11.508 1.00 96.38 263 LYS A O 1
ATOM 2131 N N . GLU A 1 264 ? -9.903 15.019 13.296 1.00 95.94 264 GLU A N 1
ATOM 2132 C CA . GLU A 1 264 ? -8.749 15.373 14.126 1.00 95.94 264 GLU A CA 1
ATOM 2133 C C . GLU A 1 264 ? -7.925 14.138 14.534 1.00 95.94 264 GLU A C 1
ATOM 2135 O O . GLU A 1 264 ? -6.705 14.128 14.346 1.00 95.94 264 GLU A O 1
ATOM 2140 N N . ILE A 1 265 ? -8.578 13.078 15.028 1.00 95.06 265 ILE A N 1
ATOM 2141 C CA . ILE A 1 265 ? -7.936 11.841 15.516 1.00 95.06 265 ILE A CA 1
ATOM 2142 C C . ILE A 1 265 ? -7.135 11.125 14.417 1.00 95.06 265 ILE A C 1
ATOM 2144 O O . ILE A 1 265 ? -6.037 10.604 14.674 1.00 95.06 265 ILE A O 1
ATOM 2148 N N . TYR A 1 266 ? -7.682 11.075 13.201 1.00 95.44 266 TYR A N 1
ATOM 2149 C CA . TYR A 1 266 ? -7.079 10.389 12.055 1.00 95.44 266 TYR A CA 1
ATOM 2150 C C . TYR A 1 266 ? -6.351 11.333 11.090 1.00 95.44 266 TYR A C 1
ATOM 2152 O O . TYR A 1 266 ? -5.819 10.877 10.080 1.00 95.44 266 TYR A O 1
ATOM 2160 N N . HIS A 1 267 ? -6.288 12.633 11.396 1.00 95.31 267 HIS A N 1
ATOM 2161 C CA . HIS A 1 267 ? -5.682 13.655 10.538 1.00 95.31 267 HIS A CA 1
ATOM 2162 C C . HIS A 1 267 ? -6.249 13.660 9.104 1.00 95.31 267 HIS A C 1
ATOM 2164 O O . HIS A 1 267 ? -5.499 13.767 8.126 1.00 95.31 267 HIS A O 1
ATOM 2170 N N . ILE A 1 268 ? -7.574 13.546 8.983 1.00 96.31 268 ILE A N 1
ATOM 2171 C CA . ILE A 1 268 ? -8.280 13.553 7.699 1.00 96.31 268 ILE A CA 1
ATOM 2172 C C . ILE A 1 268 ? -8.453 14.996 7.236 1.00 96.31 268 ILE A C 1
ATOM 2174 O O . ILE A 1 268 ? -9.095 15.804 7.907 1.00 96.31 268 ILE A O 1
ATOM 2178 N N . LYS A 1 269 ? -7.875 15.324 6.083 1.00 94.88 269 LYS A N 1
ATOM 2179 C CA . LYS A 1 269 ? -8.013 16.640 5.449 1.00 94.88 269 LYS A CA 1
ATOM 2180 C C . LYS A 1 269 ? -7.577 16.587 3.983 1.00 94.88 269 LYS A C 1
ATOM 2182 O O . LYS A 1 269 ? -6.727 15.759 3.653 1.00 94.88 269 LYS A O 1
ATOM 2187 N N . PRO A 1 270 ? -8.074 17.491 3.122 1.00 94.69 270 PRO A N 1
ATOM 2188 C CA . PRO A 1 270 ? -7.573 17.604 1.758 1.00 94.69 270 PRO A CA 1
ATOM 2189 C C . PRO A 1 270 ? -6.098 18.019 1.736 1.00 94.69 270 PRO A C 1
ATOM 2191 O O . PRO A 1 270 ? -5.575 18.633 2.677 1.00 94.69 270 PRO A O 1
ATOM 2194 N N . TYR A 1 271 ? -5.425 17.730 0.624 1.00 93.50 271 TYR A N 1
ATOM 2195 C CA . TYR A 1 271 ? -4.074 18.222 0.388 1.00 93.50 271 TYR A CA 1
ATOM 2196 C C . TYR A 1 271 ? -4.000 19.762 0.387 1.00 93.50 271 TYR A C 1
ATOM 2198 O O . TYR A 1 271 ? -4.737 20.446 -0.322 1.00 93.50 271 TYR A O 1
ATOM 2206 N N . ASP A 1 272 ? -3.048 20.307 1.154 1.00 89.25 272 ASP A N 1
ATOM 2207 C CA . ASP A 1 272 ? -2.897 21.747 1.421 1.00 89.25 272 ASP A CA 1
ATOM 2208 C C . ASP A 1 272 ? -1.566 22.351 0.930 1.00 89.25 272 ASP A C 1
ATOM 2210 O O . ASP A 1 272 ? -1.196 23.460 1.323 1.00 89.25 272 ASP A O 1
ATOM 2214 N N . GLY A 1 273 ? -0.780 21.612 0.140 1.00 85.50 273 GLY A N 1
ATOM 2215 C CA . GLY A 1 273 ? 0.525 22.075 -0.352 1.00 85.50 273 GLY A CA 1
ATOM 2216 C C . GLY A 1 273 ? 1.680 22.001 0.661 1.00 85.50 273 GLY A C 1
ATOM 2217 O O . GLY A 1 273 ? 2.845 21.933 0.263 1.00 85.50 273 GLY A O 1
ATOM 2218 N N . ASN A 1 274 ? 1.393 21.989 1.966 1.00 82.56 274 ASN A N 1
ATOM 2219 C CA . ASN A 1 274 ? 2.396 22.097 3.037 1.00 82.56 274 ASN A CA 1
ATOM 2220 C C . ASN A 1 274 ? 2.707 20.757 3.721 1.00 82.56 274 ASN A C 1
ATOM 2222 O O . ASN A 1 274 ? 3.787 20.567 4.311 1.00 82.56 274 ASN A O 1
ATOM 2226 N N . SER A 1 275 ? 1.757 19.832 3.645 1.00 82.50 275 SER A N 1
ATOM 2227 C CA . SER A 1 275 ? 1.851 18.492 4.212 1.00 82.50 275 SER A CA 1
ATOM 2228 C C . SER A 1 275 ? 2.810 17.605 3.402 1.00 82.50 275 SER A C 1
ATOM 2230 O O . SER A 1 275 ? 2.995 17.785 2.198 1.00 82.50 275 SER A O 1
ATOM 2232 N N . SER A 1 276 ? 3.478 16.657 4.070 1.00 85.94 276 SER A N 1
ATOM 2233 C CA . SER A 1 276 ? 4.204 15.598 3.353 1.00 85.94 276 SER A CA 1
ATOM 2234 C C . SER A 1 276 ? 3.178 14.701 2.671 1.00 85.94 276 SER A C 1
ATOM 2236 O O . SER A 1 276 ? 2.193 14.322 3.301 1.00 85.94 276 SER A O 1
ATOM 2238 N N . TYR A 1 277 ? 3.400 14.412 1.393 1.00 92.00 277 TYR A N 1
ATOM 2239 C CA . TYR A 1 277 ? 2.462 13.673 0.561 1.00 92.00 277 TYR A CA 1
ATOM 2240 C C . TYR A 1 277 ? 3.251 12.752 -0.362 1.00 92.00 277 TYR A C 1
ATOM 2242 O O . TYR A 1 277 ? 4.189 13.194 -1.031 1.00 92.00 277 TYR A O 1
ATOM 2250 N N . LEU A 1 278 ? 2.902 11.475 -0.345 1.00 92.62 278 LEU A N 1
ATOM 2251 C CA . LEU A 1 278 ? 3.602 10.403 -1.029 1.00 92.62 278 LEU A CA 1
ATOM 2252 C C . LEU A 1 278 ? 2.714 9.864 -2.145 1.00 92.62 278 LEU A C 1
ATOM 2254 O O . LEU A 1 278 ? 1.575 9.467 -1.922 1.00 92.62 278 LEU A O 1
ATOM 2258 N N . ILE A 1 279 ? 3.269 9.824 -3.343 1.00 92.25 279 ILE A N 1
ATOM 2259 C CA . ILE A 1 279 ? 2.599 9.298 -4.523 1.00 92.25 279 ILE A CA 1
ATOM 2260 C C . ILE A 1 279 ? 3.276 7.992 -4.885 1.00 92.25 279 ILE A C 1
ATOM 2262 O O . ILE A 1 279 ? 4.494 7.949 -5.066 1.00 92.25 279 ILE A O 1
ATOM 2266 N N . GLU A 1 280 ? 2.486 6.941 -5.007 1.00 92.56 280 GLU A N 1
ATOM 2267 C CA . GLU A 1 280 ? 2.921 5.708 -5.634 1.00 92.56 280 GLU A CA 1
ATOM 2268 C C . GLU A 1 280 ? 2.788 5.860 -7.149 1.00 92.56 280 GLU A C 1
ATOM 2270 O O . GLU A 1 280 ? 1.749 6.274 -7.657 1.00 92.56 280 GLU A O 1
ATOM 2275 N N . GLY A 1 281 ? 3.860 5.560 -7.873 1.00 91.44 281 GLY A N 1
ATOM 2276 C CA . GLY A 1 281 ? 3.860 5.513 -9.325 1.00 91.44 281 GLY A CA 1
ATOM 2277 C C . GLY A 1 281 ? 4.145 4.102 -9.803 1.00 91.44 281 GLY A C 1
ATOM 2278 O O . GLY A 1 281 ? 5.175 3.531 -9.448 1.00 91.44 281 GLY A O 1
ATOM 2279 N N . VAL A 1 282 ? 3.273 3.558 -10.643 1.00 92.44 282 VAL A N 1
ATOM 2280 C CA . VAL A 1 282 ? 3.516 2.313 -11.367 1.00 92.44 282 VAL A CA 1
ATOM 2281 C C . VAL A 1 282 ? 3.890 2.675 -12.796 1.00 92.44 282 VAL A C 1
ATOM 2283 O O . VAL A 1 282 ? 3.076 3.176 -13.570 1.00 92.44 282 VAL A O 1
ATOM 2286 N N . VAL A 1 283 ? 5.152 2.446 -13.143 1.00 91.12 283 VAL A N 1
ATOM 2287 C CA . VAL A 1 283 ? 5.712 2.789 -14.448 1.00 91.12 283 VAL A CA 1
ATOM 2288 C C . VAL A 1 283 ? 5.983 1.509 -15.211 1.00 91.12 283 VAL A C 1
ATOM 2290 O O . VAL A 1 283 ? 6.758 0.666 -14.771 1.00 91.12 283 VAL A O 1
ATOM 2293 N N . SER A 1 284 ? 5.369 1.373 -16.380 1.00 93.25 284 SER A N 1
ATOM 2294 C CA . SER A 1 284 ? 5.697 0.304 -17.322 1.00 93.25 284 SER A CA 1
ATOM 2295 C C . SER A 1 284 ? 6.267 0.928 -18.579 1.00 93.25 284 SER A C 1
ATOM 2297 O O . SER A 1 284 ? 5.722 1.905 -19.091 1.00 93.25 284 SER A O 1
ATOM 2299 N N . TYR A 1 285 ? 7.362 0.376 -19.085 1.00 90.81 285 TYR A N 1
ATOM 2300 C CA . TYR A 1 285 ? 7.891 0.796 -20.370 1.00 90.81 285 TYR A CA 1
ATOM 2301 C C . TYR A 1 285 ? 8.285 -0.402 -21.214 1.00 90.81 285 TYR A C 1
ATOM 2303 O O . TYR A 1 285 ? 8.720 -1.439 -20.711 1.00 90.81 285 TYR A O 1
ATOM 2311 N N . SER A 1 286 ? 8.147 -0.243 -22.522 1.00 89.69 286 SER A N 1
ATOM 2312 C CA . SER A 1 286 ? 8.590 -1.232 -23.486 1.00 89.69 286 SER A CA 1
ATOM 2313 C C . SER A 1 286 ? 9.380 -0.579 -24.605 1.00 89.69 286 SER A C 1
ATOM 2315 O O . SER A 1 286 ? 9.125 0.551 -25.017 1.00 89.69 286 SER A O 1
ATOM 2317 N N . THR A 1 287 ? 10.378 -1.316 -25.064 1.00 85.50 287 THR A N 1
ATOM 2318 C CA . THR A 1 287 ? 11.169 -1.058 -26.255 1.00 85.50 287 THR A CA 1
ATOM 2319 C C . THR A 1 287 ? 11.152 -2.304 -27.132 1.00 85.50 287 THR A C 1
ATOM 2321 O O . THR A 1 287 ? 10.709 -3.370 -26.704 1.00 85.50 287 THR A O 1
ATOM 2324 N N . ASN A 1 288 ? 11.747 -2.231 -28.321 1.00 79.06 288 ASN A N 1
ATOM 2325 C CA . ASN A 1 288 ? 11.957 -3.415 -29.162 1.00 79.06 288 ASN A CA 1
ATOM 2326 C C . ASN A 1 288 ? 12.748 -4.555 -28.481 1.00 79.06 288 ASN A C 1
ATOM 2328 O O . ASN A 1 288 ? 12.706 -5.685 -28.961 1.00 79.06 288 ASN A O 1
ATOM 2332 N N . ALA A 1 289 ? 13.506 -4.269 -27.417 1.00 74.75 289 ALA A N 1
ATOM 2333 C CA . ALA A 1 289 ? 14.398 -5.235 -26.772 1.00 74.75 289 ALA A CA 1
ATOM 2334 C C . ALA A 1 289 ? 14.015 -5.575 -25.323 1.00 74.75 289 ALA A C 1
ATOM 2336 O O . ALA A 1 289 ? 14.450 -6.602 -24.802 1.00 74.75 289 ALA A O 1
ATOM 2337 N N . VAL A 1 290 ? 13.254 -4.710 -24.654 1.00 80.44 290 VAL A N 1
ATOM 2338 C CA . VAL A 1 290 ? 13.057 -4.741 -23.200 1.00 80.44 290 VAL A CA 1
ATOM 2339 C C . VAL A 1 290 ? 11.632 -4.317 -22.882 1.00 80.44 290 VAL A C 1
ATOM 2341 O O . VAL A 1 290 ? 11.194 -3.291 -23.383 1.00 80.44 290 VAL A O 1
ATOM 2344 N N . SER A 1 291 ? 10.940 -5.063 -22.026 1.00 88.12 291 SER A N 1
ATOM 2345 C CA . SER A 1 291 ? 9.679 -4.649 -21.409 1.00 88.12 291 SER A CA 1
ATOM 2346 C C . SER A 1 291 ? 9.835 -4.825 -19.911 1.00 88.12 291 SER A C 1
ATOM 2348 O O . SER A 1 291 ? 10.105 -5.936 -19.462 1.00 88.12 291 SER A O 1
ATOM 2350 N N . GLU A 1 292 ? 9.711 -3.743 -19.157 1.00 90.19 292 GLU A N 1
ATOM 2351 C CA . GLU A 1 292 ? 9.933 -3.739 -17.712 1.00 90.19 292 GLU A CA 1
ATOM 2352 C C . GLU A 1 292 ? 8.857 -2.903 -17.031 1.00 90.19 292 GLU A C 1
ATOM 2354 O O . GLU A 1 292 ? 8.288 -1.972 -17.615 1.00 90.19 292 GLU A O 1
ATOM 2359 N N . LYS A 1 293 ? 8.606 -3.239 -15.772 1.00 92.00 293 LYS A N 1
ATOM 2360 C CA . LYS A 1 293 ? 7.685 -2.532 -14.902 1.00 92.00 293 LYS A CA 1
ATOM 2361 C C . LYS A 1 293 ? 8.386 -2.270 -13.580 1.00 92.00 293 LYS A C 1
ATOM 2363 O O . LYS A 1 293 ? 9.159 -3.091 -13.096 1.00 92.00 293 LYS A O 1
ATOM 2368 N N . PHE A 1 294 ? 8.174 -1.089 -13.027 1.00 90.25 294 PHE A N 1
ATOM 2369 C CA . PHE A 1 294 ? 8.690 -0.752 -11.716 1.00 90.25 294 PHE A CA 1
ATOM 2370 C C . PHE A 1 294 ? 7.722 0.156 -10.980 1.00 90.25 294 PHE A C 1
ATOM 2372 O O . PHE A 1 294 ? 7.002 0.962 -11.573 1.00 90.25 294 PHE A O 1
ATOM 2379 N N . ARG A 1 295 ? 7.737 0.020 -9.665 1.00 91.12 295 ARG A N 1
ATOM 2380 C CA . ARG A 1 295 ? 6.999 0.847 -8.730 1.00 91.12 295 ARG A CA 1
ATOM 2381 C C . ARG A 1 295 ? 7.953 1.846 -8.099 1.00 91.12 295 ARG A C 1
ATOM 2383 O O . ARG A 1 295 ? 9.114 1.535 -7.831 1.00 91.12 295 ARG A O 1
ATOM 2390 N N . LEU A 1 296 ? 7.482 3.060 -7.873 1.00 92.19 296 LEU A N 1
ATOM 2391 C CA . LEU A 1 296 ? 8.240 4.111 -7.210 1.00 92.19 296 LEU A CA 1
ATOM 2392 C C . LEU A 1 296 ? 7.370 4.829 -6.187 1.00 92.19 296 LEU A C 1
ATOM 2394 O O . LEU A 1 296 ? 6.164 4.943 -6.369 1.00 92.19 296 LEU A O 1
ATOM 2398 N N . ILE A 1 297 ? 7.995 5.362 -5.140 1.00 91.38 297 ILE A N 1
ATOM 2399 C CA . ILE A 1 297 ? 7.334 6.260 -4.188 1.00 91.38 297 ILE A CA 1
ATOM 2400 C C . ILE A 1 297 ? 7.964 7.642 -4.312 1.00 91.38 297 ILE A C 1
ATOM 2402 O O . ILE A 1 297 ? 9.144 7.823 -4.000 1.00 91.38 297 ILE A O 1
ATOM 2406 N N . TYR A 1 298 ? 7.182 8.623 -4.745 1.00 92.00 298 TYR A N 1
ATOM 2407 C CA . TYR A 1 298 ? 7.595 10.009 -4.921 1.00 92.00 298 TYR A CA 1
ATOM 2408 C C . TYR A 1 298 ? 7.074 10.888 -3.783 1.00 92.00 298 TYR A C 1
ATOM 2410 O O . TYR A 1 298 ? 5.876 10.926 -3.523 1.00 92.00 298 TYR A O 1
ATOM 2418 N N . ASP A 1 299 ? 7.955 11.639 -3.126 1.00 91.31 299 ASP A N 1
ATOM 2419 C CA . ASP A 1 299 ? 7.561 12.602 -2.094 1.00 91.31 299 ASP A CA 1
ATOM 2420 C C . ASP A 1 299 ? 7.387 14.002 -2.698 1.00 91.31 299 ASP A C 1
ATOM 2422 O O . ASP A 1 299 ? 8.352 14.635 -3.144 1.00 91.31 299 ASP A O 1
ATOM 2426 N N . LEU A 1 300 ? 6.153 14.517 -2.669 1.00 91.06 300 LEU A N 1
ATOM 2427 C CA . LEU A 1 300 ? 5.813 15.848 -3.174 1.00 91.06 300 LEU A CA 1
ATOM 2428 C C . LEU A 1 300 ? 6.540 16.972 -2.441 1.00 91.06 300 LEU A C 1
ATOM 2430 O O . LEU A 1 300 ? 6.715 18.041 -3.028 1.00 91.06 300 LEU A O 1
ATOM 2434 N N . LYS A 1 301 ? 6.961 16.777 -1.190 1.00 89.19 301 LYS A N 1
ATOM 2435 C CA . LYS A 1 301 ? 7.634 17.819 -0.412 1.00 89.19 301 LYS A CA 1
ATOM 2436 C C . LYS A 1 301 ? 9.119 17.892 -0.744 1.00 89.19 301 LYS A C 1
ATOM 2438 O O . LYS A 1 301 ? 9.624 18.970 -1.054 1.00 89.19 301 LYS A O 1
ATOM 2443 N N . SER A 1 302 ? 9.823 16.760 -0.695 1.00 89.75 302 SER A N 1
ATOM 2444 C CA . SER A 1 302 ? 11.253 16.710 -1.037 1.00 89.75 302 SER A CA 1
ATOM 2445 C C . SER A 1 302 ? 11.526 16.721 -2.543 1.00 89.75 302 SER A C 1
ATOM 2447 O O . SER A 1 302 ? 12.656 17.008 -2.947 1.00 89.75 302 SER A O 1
ATOM 2449 N N . LYS A 1 303 ? 10.499 16.464 -3.364 1.00 89.81 303 LYS A N 1
ATOM 2450 C CA . LYS A 1 303 ? 10.559 16.376 -4.828 1.00 89.81 303 LYS A CA 1
ATOM 2451 C C . LYS A 1 303 ? 11.515 15.289 -5.325 1.00 89.81 303 LYS A C 1
ATOM 2453 O O . LYS A 1 303 ? 12.220 15.494 -6.317 1.00 89.81 303 LYS A O 1
ATOM 2458 N N . LYS A 1 304 ? 11.553 14.158 -4.619 1.00 90.88 304 LYS A N 1
ATOM 2459 C CA . LYS A 1 304 ? 12.460 13.034 -4.879 1.00 90.88 304 LYS A CA 1
ATOM 2460 C C . LYS A 1 304 ? 11.733 11.704 -4.830 1.00 90.88 304 LYS A C 1
ATOM 2462 O O . LYS A 1 304 ? 10.759 11.545 -4.093 1.00 90.88 304 LYS A O 1
ATOM 2467 N N . ILE A 1 305 ? 12.276 10.737 -5.562 1.00 89.81 305 ILE A N 1
ATOM 2468 C CA . ILE A 1 305 ? 11.910 9.336 -5.380 1.00 89.81 305 ILE A CA 1
ATOM 2469 C C . ILE A 1 305 ? 12.575 8.822 -4.096 1.00 89.81 305 ILE A C 1
ATOM 2471 O O . ILE A 1 305 ? 13.777 8.982 -3.890 1.00 89.81 305 ILE A O 1
ATOM 2475 N N . THR A 1 306 ? 11.775 8.231 -3.215 1.00 88.81 306 THR A N 1
ATOM 2476 C CA . THR A 1 306 ? 12.196 7.704 -1.907 1.00 88.81 306 THR A CA 1
ATOM 2477 C C . THR A 1 306 ? 12.375 6.188 -1.913 1.00 88.81 306 THR A C 1
ATOM 2479 O O . THR A 1 306 ? 13.183 5.673 -1.144 1.00 88.81 306 THR A O 1
ATOM 2482 N N . SER A 1 307 ? 11.662 5.484 -2.796 1.00 86.94 307 SER A N 1
ATOM 2483 C CA . SER A 1 307 ? 11.746 4.033 -2.974 1.00 86.94 307 SER A CA 1
ATOM 2484 C C . SER A 1 307 ? 11.520 3.662 -4.436 1.00 86.94 307 SER A C 1
ATOM 2486 O O . SER A 1 307 ? 10.760 4.347 -5.124 1.00 86.94 307 SER A O 1
ATOM 2488 N N . ILE A 1 308 ? 12.182 2.596 -4.893 1.00 86.81 308 ILE A N 1
ATOM 2489 C CA . ILE A 1 308 ? 11.993 1.981 -6.211 1.00 86.81 308 ILE A CA 1
ATOM 2490 C C . ILE A 1 308 ? 12.025 0.469 -6.041 1.00 86.81 308 ILE A C 1
ATOM 2492 O O . ILE A 1 308 ? 12.963 -0.066 -5.447 1.00 86.81 308 ILE A O 1
ATOM 2496 N N . GLU A 1 309 ? 11.050 -0.201 -6.635 1.00 86.00 309 GLU A N 1
ATOM 2497 C CA . GLU A 1 309 ? 10.940 -1.651 -6.689 1.00 86.00 309 GLU A CA 1
ATOM 2498 C C . GLU A 1 309 ? 10.751 -2.090 -8.143 1.00 86.00 309 GLU A C 1
ATOM 2500 O O . GLU A 1 309 ? 9.941 -1.520 -8.870 1.00 86.00 309 GLU A O 1
ATOM 2505 N N . LEU A 1 310 ? 11.548 -3.058 -8.593 1.00 84.00 310 LEU A N 1
ATOM 2506 C CA . LEU A 1 310 ? 11.445 -3.621 -9.941 1.00 84.00 310 LEU A CA 1
ATOM 2507 C C . LEU A 1 310 ? 10.520 -4.841 -9.882 1.00 84.00 310 LEU A C 1
ATOM 2509 O O . LEU A 1 310 ? 10.765 -5.713 -9.047 1.00 84.00 310 LEU A O 1
ATOM 2513 N N . GLU A 1 311 ? 9.514 -4.899 -10.758 1.00 80.00 311 GLU A N 1
ATOM 2514 C CA . GLU A 1 311 ? 8.559 -6.019 -10.862 1.00 80.00 311 GLU A CA 1
ATOM 2515 C C . GLU A 1 311 ? 9.000 -7.074 -11.892 1.00 80.00 311 GLU A C 1
ATOM 2517 O O . GLU A 1 311 ? 9.549 -6.697 -12.956 1.00 80.00 311 GLU A O 1
#

Secondary structure (DSSP, 8-state):
-HHHHHHHHHHHHHHHHHHHHHHHHHHHHHHHHHHHHHHHHHHHHHHHHHHHHHHHHHGGG--SHHHHHHHHSPPPPEE-TTSSEEEEEEEEEGGGSEEGGGSB---SPTTSPPPBPGGGHHHHHHHHHHTT-TTHHHHHHHHHHHHSSS---SSTT--HHHH-TT---S---SHHHHHHHHHHHHHHHT--GGGGS-HHHHEE--S--S---B-TTT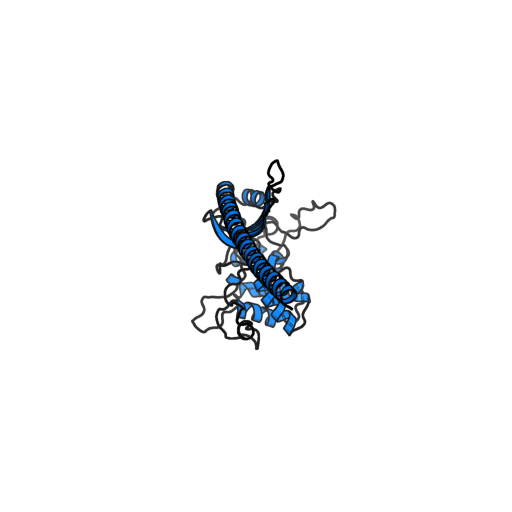-BHHHHHHTT----GGG-----TT-PPPSB--GGGG-STTSHHHHHHHTB----SSS--EEEEEEEEEESS-EEEEEEEEETTTTEEEEEEE-

Foldseek 3Di:
DVVVVVVVVVVVVVVVVVVVVVVVVVVVVVVVVVVLVVVQVVVVVVVVVVVLVVLLVQLVPDFFQVSVVVVQDADDWDADPVRQKTKGKHKDWLLQAWALLQQWDPPDDPPDQIDGDPLQPLLLVLLCVVLVPPCSPLLVQLSSLQQDQDQDGPDPPSNVCVVPVPQHGHAFADVVSVVVSLVSVCVVPVDPSSVVRPVSLHHGHHPDSDQFARALQNHFPSNCVSLVAQFQCVPFPCVPPVRDTDRGGHPVRRPDPVCPVSCVVNVYDHDRNPGWIKMKMWMWMGGPSDTWIKIWIATSVVSGTPDIGTD

Sequence (311 aa):
MKKGIALFITIGILSLISLIVMNSFSLIDRGFRHISKVERINQTRVVISDVENILRIITKHIKDSDTLSAFLGAYPPIADEDGRFLLSMELNSLQRAININSIIDRNVSDGEVMELKPKYFPLFNYIFNQYQIKDGELLLNYILDTLDSDIVERDVGTEIRLNRYNFINGKIVDIDQFREIVRAYQNRVDDREVMKVPWEEFFSFSSSDKETIIDCNFMSRNLANGLELAIDETFSDVDSEEGTISDYITCDMIESSENETEKEIYHIKPYDGNSSYLIEGVVSYSTNAVSEKFRLIYDLKSKKITSIELE